Protein AF-C9SPC5-F1 (afdb_monomer_lite)

Radius of gyration: 25.38 Å; chains: 1; bounding box: 59×57×68 Å

pLDDT: mean 79.04, std 18.15, range [25.2, 98.31]

Organism: Verticillium alfalfae (strain VaMs.102 / ATCC MYA-4576 / FGSC 10136) (NCBI:txid526221)

InterPro domains:
  IPR018484 Carbohydrate kinase FGGY, N-terminal [PF00370] (167-264)
  IPR043129 ATPase, nucleotide binding domain [SSF53067] (88-266)
  IPR043129 ATPase, nucleotide binding domain [SSF53067] (261-314)

Sequence (373 aa):
MTIGAHEPTAAQALGTRLAGRLDRLRTSSPSHHYPLDLTTIFTRPYADQPAIVVQSDLTVVAEVKVDFDADFGSKYNITKGVLTNDAEHEVFAPVALFLEALDLALDRLRETSPDSVARIKGISGSCQQHGSTYWSAEAEALLANLDPAKALVDQLADAFSHPYAPNWQDGSTQAQCDRFDEHLGDAQRLAHVTGSAAHHRFTGTQIMRLREKRPAMYAATARISLISSFLASLLLGRIAPFDISDITGMNLWDIPSAAWSDELPRRIYLVGGGSLNPAIGQVLGEVLGGAEGVYRLDVGGNACALGGAYKAVWARERKEGETFDELIGARWKEDEAVERVDIGYRKGIFERYGEVVDSFEEMEKRILQVAKN

Secondary structure (DSSP, 8-state):
------STTHHHHHHHHHHHHHGGG-----------EEEEEE--SSSEEEEEEEETTS-EEEEEEEEHHHHHHHHHT-BTTBEEETTTTEEEEEHHHHHHHHHHHHHHHHHH-HHHHTTEEEEEEE--SS-EEEE-TTHHHHHHT--TTS-HHHHSGGGEEESEEE-TT----HHHHHHHHHHTSSHHHHHHHHSS---TTSHHHHHHHHHHH-HHHHHT-SEEEEHHHHHHHHHHTSPPPPPHHHHGGGT-EETTTTEE-----S-EEE-SGGGG-HHHHHHHHHHH--TT-EEEE-STT-HHHHHHHHHHHHHHHPPTT--HHHHHHTT--HHHHEEEEE----TTTHHHHHHHHHHHHHHHHHHHHH---

Foldseek 3Di:
DWDDPPDPVQLVLLCVQCVVVLVVLPDDDDDDDDAFKAKEWEADQWFWIKIFIAGPVRDTPDIDIDGLCVNCCVPQVDDRQWDADVVQQFIKHFPLSVQVSVVVNVVVCCVPPVPSVSRHRIYAYDHQALKKFFFFPCQLVLLQDDDPVDGPSVRCVNGGLDRIITGLSRQRQVVLLVVLQVVLPGQVSLCQFLVGRRGRSANQSVLVVCCVVPVVSNVRGPDMDTPRQVVVSNSSSGRGDDDLVRNSSHSQGGPVVRGGVDPAACEAEDDAQVSPDLVVLVVCLLARPHQQAYKYFPPPRCRVVVVVVLVVCCVPPPDVPRDSCNVVVVVDDCVVTMDGRGRRHDPPRNVVNVVVVVVVVVVVVVVVVVPPD

Structure (mmCIF, N/CA/C/O backbone):
data_AF-C9SPC5-F1
#
_entry.id   AF-C9SPC5-F1
#
loop_
_atom_site.group_PDB
_atom_site.id
_atom_site.type_symbol
_atom_site.label_atom_id
_atom_site.label_alt_id
_atom_site.label_comp_id
_atom_site.label_asym_id
_atom_site.label_entity_id
_atom_site.label_seq_id
_atom_site.pdbx_PDB_ins_code
_atom_site.Cartn_x
_atom_site.Cartn_y
_atom_site.Cartn_z
_atom_site.occupancy
_atom_site.B_iso_or_equiv
_atom_site.auth_seq_id
_atom_site.auth_comp_id
_atom_site.auth_asym_id
_atom_site.auth_atom_id
_atom_site.pdbx_PDB_model_num
ATOM 1 N N . MET A 1 1 ? -9.529 8.431 2.162 1.00 34.94 1 MET A N 1
ATOM 2 C CA . MET A 1 1 ? -10.650 7.603 1.659 1.00 34.94 1 MET A CA 1
ATOM 3 C C . MET A 1 1 ? -11.801 7.661 2.660 1.00 34.94 1 MET A C 1
ATOM 5 O O . MET A 1 1 ? -11.659 7.123 3.748 1.00 34.94 1 MET A O 1
ATOM 9 N N . THR A 1 2 ? -12.905 8.341 2.339 1.00 25.64 2 THR A N 1
ATOM 10 C CA . THR A 1 2 ? -14.089 8.423 3.218 1.00 25.64 2 THR A CA 1
ATOM 11 C C . THR A 1 2 ? -15.061 7.303 2.856 1.00 25.64 2 THR A C 1
ATOM 13 O O . THR A 1 2 ? -15.541 7.256 1.726 1.00 25.64 2 THR A O 1
ATOM 16 N N . ILE A 1 3 ? -15.352 6.392 3.786 1.00 33.03 3 ILE A N 1
ATOM 17 C CA . ILE A 1 3 ? -16.315 5.306 3.556 1.00 33.03 3 ILE A CA 1
ATOM 18 C C . ILE A 1 3 ? -17.723 5.846 3.855 1.00 33.03 3 ILE A C 1
ATOM 20 O O . ILE A 1 3 ? -18.111 5.983 5.014 1.00 33.03 3 ILE A O 1
ATOM 24 N N . GLY A 1 4 ? -18.469 6.215 2.809 1.00 25.20 4 GLY A N 1
ATOM 25 C CA . GLY A 1 4 ? -19.843 6.721 2.906 1.00 25.20 4 GLY A CA 1
ATOM 26 C C . GLY A 1 4 ? -20.889 5.601 2.883 1.00 25.20 4 GLY A C 1
ATOM 27 O O . GLY A 1 4 ? -20.881 4.747 1.997 1.00 25.20 4 GLY A O 1
ATOM 28 N N . ALA A 1 5 ? -21.819 5.611 3.839 1.00 27.55 5 ALA A N 1
ATOM 29 C CA . ALA A 1 5 ? -22.920 4.654 3.926 1.00 27.55 5 ALA A CA 1
ATOM 30 C C . ALA A 1 5 ? -24.052 4.997 2.936 1.00 27.55 5 ALA A C 1
ATOM 32 O O . ALA A 1 5 ? -25.063 5.578 3.323 1.00 27.55 5 ALA A O 1
ATOM 33 N N . HIS A 1 6 ? -23.896 4.631 1.662 1.00 29.36 6 HIS A N 1
ATOM 34 C CA . HIS A 1 6 ? -25.002 4.651 0.690 1.00 29.36 6 HIS A CA 1
ATOM 35 C C . HIS A 1 6 ? -25.332 3.285 0.069 1.00 29.36 6 HIS A C 1
ATOM 37 O O . HIS A 1 6 ? -26.334 3.174 -0.631 1.00 29.36 6 HIS A O 1
ATOM 43 N N . GLU A 1 7 ? -24.593 2.223 0.406 1.00 26.86 7 GLU A N 1
ATOM 44 C CA . GLU A 1 7 ? -24.982 0.848 0.075 1.00 26.86 7 GLU A CA 1
ATOM 45 C C . GLU A 1 7 ? -25.443 0.093 1.332 1.00 26.86 7 GLU A C 1
ATOM 47 O O . GLU A 1 7 ? -24.672 -0.012 2.295 1.00 26.86 7 GLU A O 1
ATOM 52 N N . PRO A 1 8 ? -26.669 -0.472 1.345 1.00 29.84 8 PRO A N 1
ATOM 53 C CA . PRO A 1 8 ? -27.203 -1.207 2.493 1.00 29.84 8 PRO A CA 1
ATOM 54 C C . PRO A 1 8 ? -26.345 -2.407 2.921 1.00 29.84 8 PRO A C 1
ATOM 56 O O . PRO A 1 8 ? -26.471 -2.858 4.052 1.00 29.84 8 PRO A O 1
ATOM 59 N N . THR A 1 9 ? -25.453 -2.907 2.062 1.00 36.72 9 THR A N 1
ATOM 60 C CA . THR A 1 9 ? -24.643 -4.115 2.285 1.00 36.72 9 THR A CA 1
ATOM 61 C C . THR A 1 9 ? -23.190 -3.828 2.680 1.00 36.72 9 THR A C 1
ATOM 63 O O . THR A 1 9 ? -22.635 -4.574 3.482 1.00 36.72 9 THR A O 1
ATOM 66 N N . ALA A 1 10 ? -22.571 -2.732 2.224 1.00 31.66 10 ALA A N 1
ATOM 67 C CA . ALA A 1 10 ? -21.186 -2.397 2.583 1.00 31.66 10 ALA A CA 1
ATOM 68 C C . ALA A 1 10 ? -21.068 -1.866 4.023 1.00 31.66 10 ALA A C 1
ATOM 70 O O . ALA A 1 10 ? -20.168 -2.267 4.757 1.00 31.66 10 ALA A O 1
ATOM 71 N N . ALA A 1 11 ? -22.021 -1.039 4.471 1.00 31.42 11 ALA A N 1
ATOM 72 C CA . ALA A 1 11 ? -22.083 -0.559 5.855 1.00 31.42 11 ALA A CA 1
ATOM 73 C C . ALA A 1 11 ? -22.541 -1.653 6.839 1.00 31.42 11 ALA A C 1
ATOM 75 O O . ALA A 1 11 ? -22.162 -1.626 8.007 1.00 31.42 11 ALA A O 1
ATOM 76 N N . GLN A 1 12 ? -23.314 -2.640 6.371 1.00 31.86 12 GLN A N 1
ATOM 77 C CA . GLN A 1 12 ? -23.662 -3.820 7.163 1.00 31.86 12 GLN A CA 1
ATOM 78 C C . GLN A 1 12 ? -22.513 -4.826 7.229 1.00 31.86 12 GLN A C 1
ATOM 80 O O . GLN A 1 12 ? -22.335 -5.398 8.288 1.00 31.86 12 GLN A O 1
ATOM 85 N N . ALA A 1 13 ? -21.680 -4.986 6.196 1.00 33.16 13 ALA A N 1
ATOM 86 C CA . ALA A 1 13 ? -20.491 -5.846 6.247 1.00 33.16 13 ALA A CA 1
ATOM 87 C C . ALA A 1 13 ? -19.320 -5.219 7.036 1.00 33.16 13 ALA A C 1
ATOM 89 O O . ALA A 1 13 ? -18.651 -5.922 7.796 1.00 33.16 13 ALA A O 1
ATOM 90 N N . LEU A 1 14 ? -19.132 -3.895 6.930 1.00 36.03 14 LEU A N 1
ATOM 91 C CA . LEU A 1 14 ? -18.262 -3.098 7.812 1.00 36.03 14 LEU A CA 1
ATOM 92 C C . LEU A 1 14 ? -18.778 -3.151 9.256 1.00 36.03 14 LEU A C 1
ATOM 94 O O . LEU A 1 14 ? -18.020 -3.337 10.205 1.00 36.03 14 LEU A O 1
ATOM 98 N N . GLY A 1 15 ? -20.106 -3.077 9.374 1.00 33.56 15 GLY A N 1
ATOM 99 C CA . GLY A 1 15 ? -20.881 -3.335 10.569 1.00 33.56 15 GLY A CA 1
ATOM 100 C C . GLY A 1 15 ? -20.558 -4.697 11.149 1.00 33.56 15 GLY A C 1
ATOM 101 O O . GLY A 1 15 ? -20.060 -4.712 12.243 1.00 33.56 15 GLY A O 1
ATOM 102 N N . THR A 1 16 ? -20.739 -5.824 10.461 1.00 35.31 16 THR A N 1
ATOM 103 C CA . THR A 1 16 ? -20.650 -7.177 11.040 1.00 35.31 16 THR A CA 1
ATOM 104 C C . THR A 1 16 ? -19.235 -7.585 11.476 1.00 35.31 16 THR A C 1
ATOM 106 O O . THR A 1 16 ? -19.093 -8.320 12.453 1.00 35.31 16 THR A O 1
ATOM 109 N N . ARG A 1 17 ? -18.180 -7.085 10.818 1.00 40.47 17 ARG A N 1
ATOM 110 C CA . ARG A 1 17 ? -16.784 -7.478 11.109 1.00 40.47 17 ARG A CA 1
ATOM 111 C C . ARG A 1 17 ? -16.090 -6.594 12.154 1.00 40.47 17 ARG A C 1
ATOM 113 O O . ARG A 1 17 ? -15.256 -7.095 12.900 1.00 40.47 17 ARG A O 1
ATOM 120 N N . LEU A 1 18 ? -16.543 -5.348 12.334 1.00 36.97 18 LEU A N 1
ATOM 121 C CA . LEU A 1 18 ? -16.341 -4.583 13.575 1.00 36.97 18 LEU A CA 1
ATOM 122 C C . LEU A 1 18 ? -17.437 -4.874 14.622 1.00 36.97 18 LEU A C 1
ATOM 124 O O . LEU A 1 18 ? -17.209 -4.644 15.804 1.00 36.97 18 LEU A O 1
ATOM 128 N N . ALA A 1 19 ? -18.591 -5.444 14.254 1.00 36.94 19 ALA A N 1
ATOM 129 C CA . ALA A 1 19 ? -19.711 -5.726 15.164 1.00 36.94 19 ALA A CA 1
ATOM 130 C C . ALA A 1 19 ? -19.496 -6.950 16.016 1.00 36.94 19 ALA A C 1
ATOM 132 O O . ALA A 1 19 ? -20.079 -6.988 17.075 1.00 36.94 19 ALA A O 1
ATOM 133 N N . GLY A 1 20 ? -18.595 -7.886 15.735 1.00 36.81 20 GLY A N 1
ATOM 134 C CA . GLY A 1 20 ? -18.231 -8.803 16.827 1.00 36.81 20 GLY A CA 1
ATOM 135 C C . GLY A 1 20 ? -17.551 -8.071 18.010 1.00 36.81 20 GLY A C 1
ATOM 136 O O . GLY A 1 20 ? -17.606 -8.539 19.152 1.00 36.81 20 GLY A O 1
ATOM 137 N N . ARG A 1 21 ? -16.978 -6.877 17.762 1.00 42.31 21 ARG A N 1
ATOM 138 C CA . ARG A 1 21 ? -16.449 -5.929 18.763 1.00 42.31 21 ARG A CA 1
ATOM 139 C C . ARG A 1 21 ? -17.470 -4.835 19.165 1.00 42.31 21 ARG A C 1
ATOM 141 O O . ARG A 1 21 ? -17.436 -4.411 20.316 1.00 42.31 21 ARG A O 1
ATOM 148 N N . LEU A 1 22 ? -18.413 -4.441 18.293 1.00 35.84 22 LEU A N 1
ATOM 149 C CA . LEU A 1 22 ? -19.476 -3.441 18.553 1.00 35.84 22 LEU A CA 1
ATOM 150 C C . LEU A 1 22 ? -20.850 -4.029 18.991 1.00 35.84 22 LEU A C 1
ATOM 152 O O . LEU A 1 22 ? -21.644 -3.306 19.576 1.00 35.84 22 LEU A O 1
ATOM 156 N N . ASP A 1 23 ? -21.164 -5.315 18.799 1.00 35.94 23 ASP A N 1
ATOM 157 C CA . ASP A 1 23 ? -22.424 -5.964 19.247 1.00 35.94 23 ASP A CA 1
ATOM 158 C C . ASP A 1 23 ? -22.425 -6.215 20.754 1.00 35.94 23 ASP A C 1
ATOM 160 O O . ASP A 1 23 ? -23.487 -6.322 21.366 1.00 35.94 23 ASP A O 1
ATOM 164 N N . ARG A 1 24 ? -21.249 -6.220 21.395 1.00 41.31 24 ARG A N 1
ATOM 165 C CA . ARG A 1 24 ? -21.160 -6.172 22.862 1.00 41.31 24 ARG A CA 1
ATOM 166 C C . ARG A 1 24 ? -21.551 -4.800 23.436 1.00 41.31 24 ARG A C 1
ATOM 168 O O . ARG A 1 24 ? -21.644 -4.681 24.651 1.00 41.31 24 ARG A O 1
ATOM 175 N N . LEU A 1 25 ? -21.801 -3.785 22.595 1.00 38.69 25 LEU A N 1
ATOM 176 C CA . LEU A 1 25 ? -22.187 -2.421 23.001 1.00 38.69 25 LEU A CA 1
ATOM 177 C C . LEU A 1 25 ? -23.704 -2.205 23.090 1.00 38.69 25 LEU A C 1
ATOM 179 O O . LEU A 1 25 ? -24.152 -1.120 23.457 1.00 38.69 25 LEU A O 1
ATOM 183 N N . ARG A 1 26 ? -24.531 -3.206 22.766 1.00 35.19 26 ARG A N 1
ATOM 184 C CA . ARG A 1 26 ? -25.988 -3.102 22.922 1.00 35.19 26 ARG A CA 1
ATOM 185 C C . ARG A 1 26 ? -26.423 -3.545 24.315 1.00 35.19 26 ARG A C 1
ATOM 187 O O . ARG A 1 26 ? -27.032 -4.596 24.482 1.00 35.19 26 ARG A O 1
ATOM 194 N N . THR A 1 27 ? -26.184 -2.699 25.310 1.00 37.59 27 THR A N 1
ATOM 195 C CA . THR A 1 27 ? -26.999 -2.696 26.532 1.00 37.59 27 THR A CA 1
ATOM 196 C C . THR A 1 27 ? -27.849 -1.436 26.555 1.00 37.59 27 THR A C 1
ATOM 198 O O . THR A 1 27 ? -27.351 -0.323 26.420 1.00 37.59 27 THR A O 1
ATOM 201 N N . SER A 1 28 ? -29.155 -1.645 26.676 1.00 42.34 28 SER A N 1
ATOM 202 C CA . SER A 1 28 ? -30.219 -0.643 26.716 1.00 42.34 28 SER A CA 1
ATOM 203 C C . SER A 1 28 ? -29.915 0.543 27.640 1.00 42.34 28 SER A C 1
ATOM 205 O O . SER A 1 28 ? -29.781 0.347 28.847 1.00 42.34 28 SER A O 1
ATOM 207 N N . SER A 1 29 ? -29.913 1.768 27.105 1.00 33.00 29 SER A N 1
ATOM 208 C CA . SER A 1 29 ? -30.064 2.997 27.900 1.00 33.00 29 SER A CA 1
ATOM 209 C C . SER A 1 29 ? -30.695 4.128 27.058 1.00 33.00 29 SER A C 1
ATOM 211 O O . SER A 1 29 ? -30.559 4.104 25.830 1.00 33.00 29 SER A O 1
ATOM 213 N N . PRO A 1 30 ? -31.467 5.060 27.657 1.00 38.00 30 PRO A N 1
ATOM 214 C CA . PRO A 1 30 ? -32.529 5.783 26.964 1.00 38.00 30 PRO A CA 1
ATOM 215 C C . PRO A 1 30 ? -32.096 7.102 26.302 1.00 38.00 30 PRO A C 1
ATOM 217 O O . PRO A 1 30 ? -31.332 7.896 26.847 1.00 38.00 30 PRO A O 1
ATOM 220 N N . SER A 1 31 ? -32.688 7.323 25.125 1.00 41.09 31 SER A N 1
ATOM 221 C CA . SER A 1 31 ? -33.006 8.595 24.457 1.00 41.09 31 SER A CA 1
ATOM 222 C C . SER A 1 31 ? -32.298 9.862 24.963 1.00 41.09 31 SER A C 1
ATOM 224 O O . SER A 1 31 ? -32.840 10.580 25.801 1.00 41.09 31 SER A O 1
ATOM 226 N N . HIS A 1 32 ? -31.165 10.209 24.352 1.00 39.16 32 HIS A N 1
ATOM 227 C CA . HIS A 1 32 ? -30.757 11.606 24.194 1.00 39.16 32 HIS A CA 1
ATOM 228 C C . HIS A 1 32 ? -30.485 11.873 22.710 1.00 39.16 32 HIS A C 1
ATOM 230 O O . HIS A 1 32 ? -29.670 11.203 22.077 1.00 39.16 32 HIS A O 1
ATOM 236 N N . HIS A 1 33 ? -31.241 12.817 22.147 1.00 40.69 33 HIS A N 1
ATOM 237 C CA . HIS A 1 33 ? -31.126 13.291 20.771 1.00 40.69 33 HIS A CA 1
ATOM 238 C C . HIS A 1 33 ? -29.850 14.129 20.608 1.00 40.69 33 HIS A C 1
ATOM 240 O O . HIS A 1 33 ? -29.892 15.344 20.765 1.00 40.69 33 HIS A O 1
ATOM 246 N N . TYR A 1 34 ? -28.734 13.494 20.259 1.00 39.78 34 TYR A N 1
ATOM 247 C CA . TYR A 1 34 ? -27.600 14.178 19.635 1.00 39.78 34 TYR A CA 1
ATOM 248 C C . TYR A 1 34 ? -27.345 13.564 18.252 1.00 39.78 34 TYR A C 1
ATOM 250 O O . TYR A 1 34 ? -27.559 12.358 18.077 1.00 39.78 34 TYR A O 1
ATOM 258 N N . PRO A 1 35 ? -26.989 14.378 17.243 1.00 42.06 35 PRO A N 1
ATOM 259 C CA . PRO A 1 35 ? -26.798 13.899 15.885 1.00 42.06 35 PRO A CA 1
ATOM 260 C C . PRO A 1 35 ? -25.512 13.061 15.760 1.00 42.06 35 PRO A C 1
ATOM 262 O O . PRO A 1 35 ? -24.660 13.041 16.637 1.00 42.06 35 PRO A O 1
ATOM 265 N N . LEU A 1 36 ? -25.468 12.302 14.670 1.00 48.97 36 LEU A N 1
ATOM 266 C CA . LEU A 1 36 ? -24.521 11.246 14.290 1.00 48.97 36 LEU A CA 1
ATOM 267 C C . LEU A 1 36 ? -23.034 11.593 14.553 1.00 48.97 36 LEU A C 1
ATOM 269 O O . LEU A 1 36 ? -22.604 12.700 14.238 1.00 48.97 36 LEU A O 1
ATOM 273 N N . ASP A 1 37 ? -22.239 10.616 15.014 1.00 53.22 37 ASP A N 1
ATOM 274 C CA . ASP A 1 37 ? -20.790 10.770 15.235 1.00 53.22 37 ASP A CA 1
ATOM 275 C C . ASP A 1 37 ? -19.972 10.098 14.098 1.00 53.22 37 ASP A C 1
ATOM 277 O O . ASP A 1 37 ? -20.311 9.015 13.610 1.00 53.22 37 ASP A O 1
ATOM 281 N N . LEU A 1 38 ? -18.887 10.741 13.660 1.00 52.16 38 LEU A N 1
ATOM 282 C CA . LEU A 1 38 ? -17.885 10.272 12.692 1.00 52.16 38 LEU A CA 1
ATOM 283 C C . LEU A 1 38 ? -16.539 10.078 13.406 1.00 52.16 38 LEU A C 1
ATOM 285 O O . LEU A 1 38 ? -16.124 10.917 14.197 1.00 52.16 38 LEU A O 1
ATOM 289 N N . THR A 1 39 ? -15.798 9.019 13.098 1.00 54.28 39 THR A N 1
ATOM 290 C CA . THR A 1 39 ? -14.450 8.807 13.654 1.00 54.28 39 THR A CA 1
ATOM 291 C C . THR A 1 39 ? -13.392 9.029 12.592 1.00 54.28 39 THR A C 1
ATOM 293 O O . THR A 1 39 ? -13.511 8.552 11.466 1.00 54.28 39 THR A O 1
ATOM 296 N N . THR A 1 40 ? -12.328 9.743 12.950 1.00 52.66 40 THR A N 1
ATOM 297 C CA . THR A 1 40 ? -11.149 9.891 12.095 1.00 52.66 40 THR A CA 1
ATOM 298 C C . THR A 1 40 ? -9.918 9.426 12.860 1.00 52.66 40 THR A C 1
ATOM 300 O O . THR A 1 40 ? -9.613 9.946 13.931 1.00 52.66 40 THR A O 1
ATOM 303 N N . ILE A 1 41 ? -9.205 8.443 12.313 1.00 54.47 41 ILE A N 1
ATOM 304 C CA . ILE A 1 41 ? -7.917 7.986 12.841 1.00 54.47 41 ILE A CA 1
ATOM 305 C C . ILE A 1 41 ? -6.807 8.701 12.071 1.00 54.47 41 ILE A C 1
ATOM 307 O O . ILE A 1 41 ? -6.640 8.496 10.871 1.00 54.47 41 ILE A O 1
ATOM 311 N N . PHE A 1 42 ? -6.037 9.541 12.751 1.00 48.28 42 PHE A N 1
ATOM 312 C CA . PHE A 1 42 ? -4.849 10.164 12.184 1.00 48.28 42 PHE A CA 1
ATOM 313 C C . PHE A 1 42 ? -3.630 9.330 12.571 1.00 48.28 42 PHE A C 1
ATOM 315 O O . PHE A 1 42 ? -3.417 9.028 13.741 1.00 48.28 42 PHE A O 1
ATOM 322 N N . THR A 1 43 ? -2.770 9.004 11.614 1.00 47.06 43 THR A N 1
ATOM 323 C CA . THR A 1 43 ? -1.421 8.535 11.935 1.00 47.06 43 THR A CA 1
ATOM 324 C C . THR A 1 43 ? -0.455 9.656 11.576 1.00 47.06 43 THR A C 1
ATOM 326 O O . THR A 1 43 ? -0.327 10.040 10.410 1.00 47.06 43 THR A O 1
ATOM 329 N N . ARG A 1 44 ? 0.140 10.290 12.598 1.00 42.28 44 ARG A N 1
ATOM 330 C CA . ARG A 1 44 ? 1.120 11.351 12.367 1.00 42.28 44 ARG A CA 1
ATOM 331 C C . ARG A 1 44 ? 2.488 10.737 12.057 1.00 42.28 44 ARG A C 1
ATOM 333 O O . ARG A 1 44 ? 2.793 9.641 12.521 1.00 42.28 44 ARG A O 1
ATOM 340 N N . PRO A 1 45 ? 3.339 11.449 11.300 1.00 37.06 45 PRO A N 1
ATOM 341 C CA . PRO A 1 45 ? 4.550 10.869 10.726 1.00 37.06 45 PRO A CA 1
ATOM 342 C C . PRO A 1 45 ? 5.738 10.683 11.685 1.00 37.06 45 PRO A C 1
ATOM 344 O O . PRO A 1 45 ? 6.803 10.321 11.194 1.00 37.06 45 PRO A O 1
ATOM 347 N N . TYR A 1 46 ? 5.623 10.967 12.994 1.00 41.81 46 TYR A N 1
ATOM 348 C CA . TYR A 1 46 ? 6.833 11.209 13.802 1.00 41.81 46 TYR A CA 1
ATOM 349 C C . TYR A 1 46 ? 6.892 10.731 15.257 1.00 41.81 46 TYR A C 1
ATOM 351 O O . TYR A 1 46 ? 7.981 10.772 15.826 1.00 41.81 46 TYR A O 1
ATOM 359 N N . ALA A 1 47 ? 5.791 10.300 15.871 1.00 48.50 47 ALA A N 1
ATOM 360 C CA . ALA A 1 47 ? 5.820 9.789 17.250 1.00 48.50 47 ALA A CA 1
ATOM 361 C C . ALA A 1 47 ? 4.491 9.155 17.663 1.00 48.50 47 ALA A C 1
ATOM 363 O O . ALA A 1 47 ? 4.466 8.262 18.505 1.00 48.50 47 ALA A O 1
ATOM 364 N N . ASP A 1 48 ? 3.385 9.646 17.097 1.00 57.88 48 ASP A N 1
ATOM 365 C CA . ASP A 1 48 ? 2.065 9.403 17.645 1.00 57.88 48 ASP A CA 1
ATOM 366 C C . ASP A 1 48 ? 0.955 9.140 16.621 1.00 57.88 48 ASP A C 1
ATOM 368 O O . ASP A 1 48 ? 0.915 9.693 15.523 1.00 57.88 48 ASP A O 1
ATOM 372 N N . GLN A 1 49 ? 0.001 8.301 17.013 1.00 63.53 49 GLN A N 1
ATOM 373 C CA . GLN A 1 49 ? -1.257 8.085 16.307 1.00 63.53 49 GLN A CA 1
ATOM 374 C C . GLN A 1 49 ? -2.412 8.641 17.149 1.00 63.53 49 GLN A C 1
ATOM 376 O O . GLN A 1 49 ? -2.850 7.982 18.098 1.00 63.53 49 GLN A O 1
ATOM 381 N N . PRO A 1 50 ? -2.891 9.863 16.859 1.00 68.19 50 PRO A N 1
ATOM 382 C CA . PRO A 1 50 ? -4.119 10.361 17.454 1.00 68.19 50 PRO A CA 1
ATOM 383 C C . PRO A 1 50 ? -5.359 9.759 16.779 1.00 68.19 50 PRO A C 1
ATOM 385 O O . PRO A 1 50 ? -5.515 9.809 15.560 1.00 68.19 50 PRO A O 1
ATOM 388 N N . ALA A 1 51 ? -6.294 9.250 17.572 1.00 75.62 51 ALA A N 1
ATOM 389 C CA . ALA A 1 51 ? -7.607 8.833 17.093 1.00 75.62 51 ALA A CA 1
ATOM 390 C C . ALA A 1 51 ? -8.676 9.734 17.712 1.00 75.62 51 ALA A C 1
ATOM 392 O O . ALA A 1 51 ? -8.747 9.861 18.935 1.00 75.62 51 ALA A O 1
ATOM 393 N N . ILE A 1 52 ? -9.493 10.366 16.864 1.00 77.62 52 ILE A N 1
ATOM 394 C CA . ILE A 1 52 ? -10.512 11.326 17.293 1.00 77.62 52 ILE A CA 1
ATOM 395 C C . ILE A 1 52 ? -11.914 10.899 16.865 1.00 77.62 52 ILE A C 1
ATOM 397 O O . ILE A 1 52 ? -12.122 10.339 15.785 1.00 77.62 52 ILE A O 1
ATOM 401 N N . VAL A 1 53 ? -12.897 11.218 17.701 1.00 76.25 53 VAL A N 1
ATOM 402 C CA . VAL A 1 53 ? -14.322 11.110 17.374 1.00 76.25 53 VAL A CA 1
ATOM 403 C C . VAL A 1 53 ? -14.887 12.516 17.265 1.00 76.25 53 VAL A C 1
ATOM 405 O O . VAL A 1 53 ? -14.705 13.337 18.163 1.00 76.25 53 VAL A O 1
ATOM 408 N N . VAL A 1 54 ? -15.551 12.788 16.150 1.00 69.75 54 VAL A N 1
ATOM 409 C CA . VAL A 1 54 ? -16.054 14.098 15.749 1.00 69.75 54 VAL A CA 1
ATOM 410 C C . VAL A 1 54 ? -17.550 13.985 15.487 1.00 69.75 54 VAL A C 1
ATOM 412 O O . VAL A 1 54 ? -17.985 13.102 14.754 1.00 69.75 54 VAL A O 1
ATOM 415 N N . GLN A 1 55 ? -18.357 14.867 16.060 1.00 72.75 55 GLN A N 1
ATOM 416 C CA . GLN A 1 55 ? -19.797 14.866 15.796 1.00 72.75 55 GLN A CA 1
ATOM 417 C C . GLN A 1 55 ? -20.114 15.484 14.433 1.00 72.75 55 GLN A C 1
ATOM 419 O O . GLN A 1 55 ? -19.280 16.136 13.805 1.00 72.75 55 GLN A O 1
ATOM 424 N N . SER A 1 56 ? -21.358 15.348 13.976 1.00 71.50 56 SER A N 1
ATOM 425 C CA . SER A 1 56 ? -21.813 15.962 12.722 1.00 71.50 56 SER A CA 1
ATOM 426 C C . SER A 1 56 ? -21.708 17.494 12.683 1.00 71.50 56 SER A C 1
ATOM 428 O O . SER A 1 56 ? -21.744 18.071 11.601 1.00 71.50 56 SER A O 1
ATOM 430 N N . ASP A 1 57 ? -21.605 18.156 13.839 1.00 72.25 57 ASP A N 1
ATOM 431 C CA . ASP A 1 57 ? -21.374 19.603 13.944 1.00 72.25 57 ASP A CA 1
ATOM 432 C C . ASP A 1 57 ? -19.880 19.989 13.955 1.00 72.25 57 ASP A C 1
ATOM 434 O O . ASP A 1 57 ? -19.547 21.160 14.123 1.00 72.25 57 ASP A O 1
ATOM 438 N N . LEU A 1 58 ? -18.996 19.012 13.717 1.00 73.81 58 LEU A N 1
ATOM 439 C CA . LEU A 1 58 ? -17.536 19.123 13.678 1.00 73.81 58 LEU A CA 1
ATOM 440 C C . LEU A 1 58 ? -16.853 19.285 15.046 1.00 73.81 58 LEU A C 1
ATOM 442 O O . LEU A 1 58 ? -15.650 19.547 15.103 1.00 73.81 58 LEU A O 1
ATOM 446 N N . THR A 1 59 ? -17.573 19.067 16.146 1.00 75.19 59 THR A N 1
ATOM 447 C CA . THR A 1 59 ? -16.993 19.076 17.495 1.00 75.19 59 THR A CA 1
ATOM 448 C C . THR A 1 59 ? -16.244 17.777 17.788 1.00 75.19 59 THR A C 1
ATOM 450 O O . THR A 1 59 ? -16.790 16.689 17.612 1.00 75.19 59 THR A O 1
ATOM 453 N N . VAL A 1 60 ? -15.010 17.871 18.294 1.00 79.44 60 VAL A N 1
ATOM 454 C CA . VAL A 1 60 ? -14.260 16.711 18.809 1.00 79.44 60 VAL A CA 1
ATOM 455 C C . VAL A 1 60 ? -14.819 16.318 20.178 1.00 79.44 60 VAL A C 1
ATOM 457 O O . VAL A 1 60 ? -14.792 17.118 21.110 1.00 79.44 60 VAL A O 1
ATOM 460 N N . VAL A 1 61 ? -15.310 15.086 20.306 1.00 80.38 61 VAL A N 1
ATOM 461 C CA . VAL A 1 61 ? -15.925 14.550 21.540 1.00 80.38 61 VAL A CA 1
ATOM 462 C C . VAL A 1 61 ? -15.122 13.445 22.208 1.00 80.38 61 VAL A C 1
ATOM 464 O O . VAL A 1 61 ? -15.418 13.071 23.340 1.00 80.38 61 VAL A O 1
ATOM 467 N N . ALA A 1 62 ? -14.114 12.918 21.523 1.00 82.62 62 ALA A N 1
ATOM 468 C CA . ALA A 1 62 ? -13.130 12.024 22.106 1.00 82.62 62 ALA A CA 1
ATOM 469 C C . ALA A 1 62 ? -11.812 12.159 21.349 1.00 82.62 62 ALA A C 1
ATOM 471 O O . ALA A 1 62 ? -11.809 12.335 20.129 1.00 82.62 62 ALA A O 1
ATOM 472 N N . GLU A 1 63 ? -10.710 12.034 22.073 1.00 85.38 63 GLU A N 1
ATOM 473 C CA . GLU A 1 63 ? -9.363 11.982 21.525 1.00 85.38 63 GLU A CA 1
ATOM 474 C C . GLU A 1 63 ? -8.537 11.031 22.384 1.00 85.38 63 GLU A C 1
ATOM 476 O O . GLU A 1 63 ? -8.530 11.131 23.612 1.00 85.38 63 GLU A O 1
ATOM 481 N N . VAL A 1 64 ? -7.832 10.113 21.732 1.00 85.06 64 VAL A N 1
ATOM 482 C CA . VAL A 1 64 ? -6.784 9.313 22.363 1.00 85.06 64 VAL A CA 1
ATOM 483 C C . VAL A 1 64 ? -5.517 9.394 21.537 1.00 85.06 64 VAL A C 1
ATOM 485 O O . VAL A 1 64 ? -5.549 9.681 20.342 1.00 85.06 64 VAL A O 1
ATOM 488 N N . LYS A 1 65 ? -4.398 9.092 22.184 1.00 87.44 65 LYS A N 1
ATOM 489 C CA . LYS A 1 65 ? -3.076 9.063 21.572 1.00 87.44 65 LYS A CA 1
ATOM 490 C C . LYS A 1 65 ? -2.472 7.680 21.771 1.00 87.44 65 LYS A C 1
ATOM 492 O O . LYS A 1 65 ? -2.573 7.135 22.868 1.00 87.44 65 LYS A O 1
ATOM 497 N N . VAL A 1 66 ? -1.818 7.150 20.746 1.00 88.00 66 VAL A N 1
ATOM 498 C CA . VAL A 1 66 ? -0.826 6.072 20.859 1.00 88.00 66 VAL A CA 1
ATOM 499 C C . VAL A 1 66 ? 0.538 6.660 20.555 1.00 88.00 66 VAL A C 1
ATOM 501 O O . VAL A 1 66 ? 0.685 7.344 19.552 1.00 88.00 66 VAL A O 1
ATOM 504 N N . ASP A 1 67 ? 1.510 6.453 21.429 1.00 92.19 67 ASP A N 1
ATOM 505 C CA . ASP A 1 67 ? 2.872 6.962 21.296 1.00 92.19 67 ASP A CA 1
ATOM 506 C C . ASP A 1 67 ? 3.797 5.770 21.053 1.00 92.19 67 ASP A C 1
ATOM 508 O O . ASP A 1 67 ? 3.948 4.920 21.924 1.00 92.19 67 ASP A O 1
ATOM 512 N N . PHE A 1 68 ? 4.362 5.651 19.851 1.00 90.88 68 PHE A N 1
ATOM 513 C CA . PHE A 1 68 ? 5.060 4.427 19.448 1.00 90.88 68 PHE A CA 1
ATOM 514 C C . PHE A 1 68 ? 6.246 4.096 20.350 1.00 90.88 68 PHE A C 1
ATOM 516 O O . PHE A 1 68 ? 6.432 2.938 20.722 1.00 90.88 68 PHE A O 1
ATOM 523 N N . ASP A 1 69 ? 7.033 5.100 20.717 1.00 93.12 69 ASP A N 1
ATOM 524 C CA . ASP A 1 69 ? 8.198 4.930 21.573 1.00 93.12 69 ASP A CA 1
ATOM 525 C C . ASP A 1 69 ? 7.785 4.588 23.005 1.00 93.12 69 ASP A C 1
ATOM 527 O O . ASP A 1 69 ? 8.331 3.656 23.597 1.00 93.12 69 ASP A O 1
ATOM 531 N N . ALA A 1 70 ? 6.805 5.302 23.562 1.00 94.69 70 ALA A N 1
ATOM 532 C CA . ALA A 1 70 ? 6.368 5.051 24.932 1.00 94.69 70 ALA A CA 1
ATOM 533 C C . ALA A 1 70 ? 5.615 3.717 25.076 1.00 94.69 70 ALA A C 1
ATOM 535 O O . ALA A 1 70 ? 5.823 3.003 26.057 1.00 94.69 70 ALA A O 1
ATOM 536 N N . ASP A 1 71 ? 4.764 3.377 24.107 1.00 95.12 71 ASP A N 1
ATOM 537 C CA . ASP A 1 71 ? 3.886 2.206 24.165 1.00 95.12 71 ASP A CA 1
ATOM 538 C C . ASP A 1 71 ? 4.582 0.927 23.669 1.00 95.12 71 ASP A C 1
ATOM 540 O O . ASP A 1 71 ? 4.327 -0.156 24.197 1.00 95.12 71 ASP A O 1
ATOM 544 N N . PHE A 1 72 ? 5.490 1.031 22.689 1.00 95.50 72 PHE A N 1
ATOM 545 C CA . PHE A 1 72 ? 6.097 -0.131 22.027 1.00 95.50 72 PHE A CA 1
ATOM 546 C C . PHE A 1 72 ? 7.620 -0.043 21.823 1.00 95.50 72 PHE A C 1
ATOM 548 O O . PHE A 1 72 ? 8.221 -0.982 21.288 1.00 95.50 72 PHE A O 1
ATOM 555 N N . GLY A 1 73 ? 8.271 1.037 22.269 1.00 93.62 73 GLY A N 1
ATOM 556 C CA . GLY A 1 73 ? 9.698 1.291 22.046 1.00 93.62 73 GLY A CA 1
ATOM 557 C C . GLY A 1 73 ? 10.603 0.160 22.517 1.00 93.62 73 GLY A C 1
ATOM 558 O O . GLY A 1 73 ? 11.459 -0.310 21.770 1.00 93.62 73 GLY A O 1
ATOM 559 N N . SER A 1 74 ? 10.361 -0.344 23.729 1.00 94.81 74 SER A N 1
ATOM 560 C CA . SER A 1 74 ? 11.122 -1.457 24.311 1.00 94.81 74 SER A CA 1
ATOM 561 C C . SER A 1 74 ? 10.913 -2.781 23.572 1.00 94.81 74 SER A C 1
ATOM 563 O O . SER A 1 74 ? 11.836 -3.588 23.491 1.00 94.81 74 SER A O 1
ATOM 565 N N . LYS A 1 75 ? 9.717 -3.001 23.015 1.00 97.00 75 LYS A N 1
ATOM 566 C CA . LYS A 1 75 ? 9.353 -4.231 22.308 1.00 97.00 75 LYS A CA 1
ATOM 567 C C . LYS A 1 75 ? 9.997 -4.313 20.929 1.00 97.00 75 LYS A C 1
ATOM 569 O O . LYS A 1 75 ? 10.510 -5.366 20.561 1.00 97.00 75 LYS A O 1
ATOM 574 N N . TYR A 1 76 ? 9.956 -3.221 20.170 1.00 95.56 76 TYR A N 1
ATOM 575 C CA . TYR A 1 76 ? 10.463 -3.194 18.7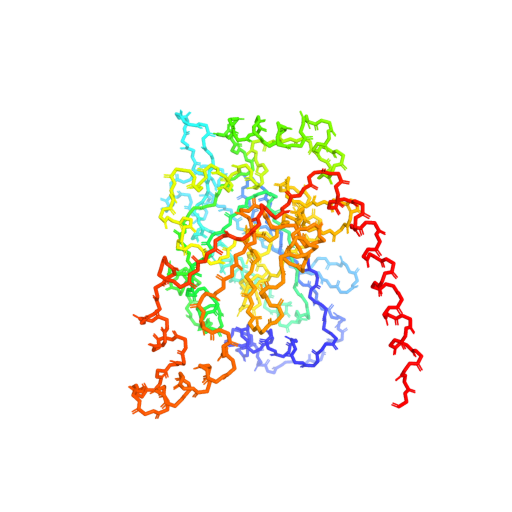96 1.00 95.56 76 TYR A CA 1
ATOM 576 C C . TYR A 1 76 ? 11.862 -2.591 18.665 1.00 95.56 76 TYR A C 1
ATOM 578 O O . TYR A 1 76 ? 12.407 -2.598 17.565 1.00 95.56 76 TYR A O 1
ATOM 586 N N . ASN A 1 77 ? 12.448 -2.102 19.763 1.00 95.56 77 ASN A N 1
ATOM 587 C CA . ASN A 1 77 ? 13.735 -1.405 19.780 1.00 95.56 77 ASN A CA 1
ATOM 588 C C . ASN A 1 77 ? 13.775 -0.232 18.782 1.00 95.56 77 ASN A C 1
ATOM 590 O O . ASN A 1 77 ? 14.730 -0.062 18.026 1.00 95.56 77 ASN A O 1
ATOM 594 N N . ILE A 1 78 ? 12.691 0.540 18.756 1.00 93.88 78 ILE A N 1
ATOM 595 C CA . ILE A 1 78 ? 12.509 1.689 17.865 1.00 93.88 78 ILE A CA 1
ATOM 596 C C . ILE A 1 78 ? 12.902 2.987 18.564 1.00 93.88 78 ILE A C 1
ATOM 598 O O . ILE A 1 78 ? 12.886 3.090 19.789 1.00 93.88 78 ILE A O 1
ATOM 602 N N . THR A 1 79 ? 13.246 3.994 17.769 1.00 91.69 79 THR A N 1
ATOM 603 C CA . THR A 1 79 ? 13.428 5.372 18.229 1.00 91.69 79 THR A CA 1
ATOM 604 C C . THR A 1 79 ? 12.716 6.300 17.257 1.00 91.69 79 THR A C 1
ATOM 606 O O . THR A 1 79 ? 12.958 6.239 16.054 1.00 91.69 79 THR A O 1
ATOM 609 N N . LYS A 1 80 ? 11.834 7.158 17.771 1.00 89.50 80 LYS A N 1
ATOM 610 C CA . LYS A 1 80 ? 10.907 7.994 16.993 1.00 89.50 80 LYS A CA 1
ATOM 611 C C . LYS A 1 80 ? 10.067 7.169 16.015 1.00 89.50 80 LYS A C 1
ATOM 613 O O . LYS A 1 80 ? 9.920 7.526 14.849 1.00 89.50 80 LYS A O 1
ATOM 618 N N . GLY A 1 81 ? 9.556 6.032 16.479 1.00 88.25 81 GLY A N 1
ATOM 619 C CA . GLY A 1 81 ? 8.676 5.170 15.693 1.00 88.25 81 GLY A CA 1
ATOM 620 C C . GLY A 1 81 ? 9.346 4.319 14.608 1.00 88.25 81 GLY A C 1
ATOM 621 O O . GLY A 1 81 ? 8.636 3.628 13.878 1.00 88.25 81 GLY A O 1
ATOM 622 N N . VAL A 1 82 ? 10.677 4.361 14.466 1.00 93.62 82 VAL A N 1
ATOM 623 C CA . VAL A 1 82 ? 11.395 3.718 13.352 1.00 93.62 82 VAL A CA 1
ATOM 624 C C . VAL A 1 82 ? 12.633 2.942 13.798 1.00 93.62 82 VAL A C 1
ATOM 626 O O . VAL A 1 82 ? 13.169 3.133 14.890 1.00 93.62 82 VAL A O 1
ATOM 629 N N . LEU A 1 83 ? 13.082 2.065 12.905 1.00 95.69 83 LEU A N 1
ATOM 630 C CA . LEU A 1 83 ? 14.393 1.434 12.877 1.00 95.69 83 LEU A CA 1
ATOM 631 C C . LEU A 1 83 ? 15.234 2.109 11.789 1.00 95.69 83 LEU A C 1
ATOM 633 O O . LEU A 1 83 ? 14.709 2.461 10.728 1.00 95.69 83 LEU A O 1
ATOM 637 N N . THR A 1 84 ? 16.534 2.257 12.036 1.00 96.19 84 THR A N 1
ATOM 638 C CA . THR A 1 84 ? 17.483 2.773 11.044 1.00 96.19 84 THR A CA 1
ATOM 639 C C . THR A 1 84 ? 18.568 1.748 10.746 1.00 96.19 84 THR A C 1
ATOM 641 O O . THR A 1 84 ? 19.010 0.996 11.616 1.00 96.19 84 THR A O 1
ATOM 644 N N . ASN A 1 85 ? 18.999 1.716 9.491 1.00 95.56 85 ASN A N 1
ATOM 645 C CA . ASN A 1 85 ? 20.214 1.046 9.057 1.00 95.56 85 ASN A CA 1
ATOM 646 C C . ASN A 1 85 ? 21.106 2.105 8.404 1.00 95.56 85 ASN A C 1
ATOM 648 O O . ASN A 1 85 ? 21.014 2.393 7.209 1.00 95.56 85 ASN A O 1
ATOM 652 N N . ASP A 1 86 ? 21.959 2.704 9.235 1.00 93.62 86 ASP A N 1
ATOM 653 C CA . ASP A 1 86 ? 22.781 3.858 8.867 1.00 93.62 86 ASP A CA 1
ATOM 654 C C . ASP A 1 86 ? 23.772 3.542 7.740 1.00 93.62 86 ASP A C 1
ATOM 656 O O . ASP A 1 86 ? 24.091 4.423 6.945 1.00 93.62 86 ASP A O 1
ATOM 660 N N . ALA A 1 87 ? 24.227 2.287 7.634 1.00 94.50 87 ALA A N 1
ATOM 661 C CA . ALA A 1 87 ? 25.172 1.855 6.604 1.00 94.50 87 ALA A CA 1
ATOM 662 C C . ALA A 1 87 ? 24.589 1.948 5.187 1.00 94.50 87 ALA A C 1
ATOM 664 O O . ALA A 1 87 ? 25.332 2.113 4.222 1.00 94.50 87 ALA A O 1
ATOM 665 N N . GLU A 1 88 ? 23.266 1.842 5.064 1.00 92.62 88 GLU A N 1
ATOM 666 C CA . GLU A 1 88 ? 22.563 1.891 3.783 1.00 92.62 88 GLU A CA 1
ATOM 667 C C . GLU A 1 88 ? 21.609 3.084 3.673 1.00 92.62 88 GLU A C 1
ATOM 669 O O . GLU A 1 88 ? 20.902 3.199 2.673 1.00 92.62 88 GLU A O 1
ATOM 674 N N . HIS A 1 89 ? 21.599 3.969 4.677 1.00 94.31 89 HIS A N 1
ATOM 675 C CA . HIS A 1 89 ? 20.660 5.087 4.807 1.00 94.31 89 HIS A CA 1
ATOM 676 C C . HIS A 1 89 ? 19.184 4.654 4.760 1.00 94.31 89 HIS A C 1
ATOM 678 O O . HIS A 1 89 ? 18.326 5.372 4.239 1.00 94.31 89 HIS A O 1
ATOM 684 N N . GLU A 1 90 ? 18.895 3.469 5.301 1.00 95.75 90 GLU A N 1
ATOM 685 C CA . GLU A 1 90 ? 17.551 2.896 5.336 1.00 95.75 90 GLU A CA 1
ATOM 686 C C . GLU A 1 90 ? 16.816 3.305 6.618 1.00 95.75 90 GLU A C 1
ATOM 688 O O . GLU A 1 90 ? 17.383 3.272 7.715 1.00 95.75 90 GLU A O 1
ATOM 693 N N . VAL A 1 91 ? 15.537 3.653 6.487 1.00 96.12 91 VAL A N 1
ATOM 694 C CA . VAL A 1 91 ? 14.639 3.950 7.608 1.00 96.12 91 VAL A CA 1
ATOM 695 C C . VAL A 1 91 ? 13.329 3.215 7.377 1.00 96.12 91 VAL A C 1
ATOM 697 O O . VAL A 1 91 ? 12.680 3.379 6.348 1.00 96.12 91 VAL A O 1
ATOM 700 N N . PHE A 1 92 ? 12.915 2.399 8.337 1.00 96.19 92 PHE A N 1
ATOM 701 C CA . PHE A 1 92 ? 11.760 1.516 8.185 1.00 96.19 92 PHE A CA 1
ATOM 702 C C . PHE A 1 92 ? 11.079 1.264 9.528 1.00 96.19 92 PHE A C 1
ATOM 704 O O . PHE A 1 92 ? 11.630 1.547 10.586 1.00 96.19 92 PHE A O 1
ATOM 711 N N . ALA A 1 93 ? 9.861 0.734 9.501 1.00 94.56 93 ALA A N 1
ATOM 712 C CA . ALA A 1 93 ? 9.114 0.379 10.704 1.00 94.56 93 ALA A CA 1
ATOM 713 C C . ALA A 1 93 ? 8.540 -1.042 10.591 1.00 94.56 93 ALA A C 1
ATOM 715 O O . ALA A 1 93 ? 8.186 -1.464 9.487 1.00 94.56 93 ALA A O 1
ATOM 716 N N . PRO A 1 94 ? 8.432 -1.803 11.694 1.00 96.06 94 PRO A N 1
ATOM 717 C CA . PRO A 1 94 ? 7.742 -3.091 11.683 1.00 96.06 94 PRO A CA 1
ATOM 718 C C . PRO A 1 94 ? 6.261 -2.913 11.332 1.00 96.06 94 PRO A C 1
ATOM 720 O O . PRO A 1 94 ? 5.580 -2.096 11.941 1.00 96.06 94 PRO A O 1
ATOM 723 N N . VAL A 1 95 ? 5.719 -3.719 10.420 1.00 96.25 95 VAL A N 1
ATOM 724 C CA . VAL A 1 95 ? 4.273 -3.706 10.118 1.00 96.25 95 VAL A CA 1
ATOM 725 C C . VAL A 1 95 ? 3.458 -4.093 11.357 1.00 96.25 95 VAL A C 1
ATOM 727 O O . VAL A 1 95 ? 2.401 -3.518 11.612 1.00 96.25 95 VAL A O 1
ATOM 730 N N . ALA A 1 96 ? 3.994 -4.995 12.185 1.00 96.38 96 ALA A N 1
ATOM 731 C CA . ALA A 1 96 ? 3.398 -5.387 13.460 1.00 96.38 96 ALA A CA 1
ATOM 732 C C . ALA A 1 96 ? 3.159 -4.196 14.410 1.00 96.38 96 ALA A C 1
ATOM 734 O O . ALA A 1 96 ? 2.122 -4.157 15.065 1.00 96.38 96 ALA A O 1
ATOM 735 N N . LEU A 1 97 ? 4.050 -3.192 14.420 1.00 94.75 97 LEU A N 1
ATOM 736 C CA . LEU A 1 97 ? 3.869 -1.967 15.211 1.00 94.75 97 LEU A CA 1
ATOM 737 C C . LEU A 1 97 ? 2.572 -1.247 14.820 1.00 94.75 97 LEU A C 1
ATOM 739 O O . LEU A 1 97 ? 1.836 -0.789 15.688 1.00 94.75 97 LEU A O 1
ATOM 743 N N . PHE A 1 98 ? 2.264 -1.170 13.522 1.00 93.12 98 PHE A N 1
ATOM 744 C CA . PHE A 1 98 ? 1.051 -0.506 13.039 1.00 93.12 98 PHE A CA 1
ATOM 745 C C . PHE A 1 98 ? -0.222 -1.275 13.406 1.00 93.12 98 PHE A C 1
ATOM 747 O O . PHE A 1 98 ? -1.236 -0.652 13.716 1.00 93.12 98 PHE A O 1
ATOM 754 N N . LEU A 1 99 ? -0.168 -2.611 13.384 1.00 94.50 99 LEU A N 1
ATOM 755 C CA . LEU A 1 99 ? -1.289 -3.467 13.781 1.00 94.50 99 LEU A CA 1
ATOM 756 C C . LEU A 1 99 ? -1.615 -3.294 15.266 1.00 94.50 99 LEU A C 1
ATOM 758 O O . LEU A 1 99 ? -2.764 -3.044 15.622 1.00 94.50 99 LEU A O 1
ATOM 762 N N . GLU A 1 100 ? -0.598 -3.379 16.123 1.00 94.56 100 GLU A N 1
ATOM 763 C CA . GLU A 1 100 ? -0.775 -3.253 17.572 1.00 94.56 100 GLU A CA 1
ATOM 764 C C . GLU A 1 100 ? -1.177 -1.842 17.987 1.00 94.56 100 GLU A C 1
ATOM 766 O O . GLU A 1 100 ? -2.000 -1.671 18.885 1.00 94.56 100 GLU A O 1
ATOM 771 N N . ALA A 1 101 ? -0.642 -0.824 17.315 1.00 91.69 101 ALA A N 1
ATOM 772 C CA . ALA A 1 101 ? -1.023 0.548 17.589 1.00 91.69 101 ALA A CA 1
ATOM 773 C C . ALA A 1 101 ? -2.484 0.840 17.220 1.00 91.69 101 ALA A C 1
ATOM 775 O O . ALA A 1 101 ? -3.158 1.561 17.956 1.00 91.69 101 ALA A O 1
ATOM 776 N N . LEU A 1 102 ? -3.001 0.245 16.137 1.00 90.62 102 LEU A N 1
ATOM 777 C CA . LEU A 1 102 ? -4.419 0.352 15.795 1.00 90.62 102 LEU A CA 1
ATOM 778 C C . LEU A 1 102 ? -5.302 -0.314 16.858 1.00 90.62 102 LEU A C 1
ATOM 780 O O . LEU A 1 102 ? -6.274 0.299 17.298 1.00 90.62 102 LEU A O 1
ATOM 784 N N . ASP A 1 103 ? -4.960 -1.532 17.293 1.00 90.25 103 ASP A N 1
ATOM 785 C CA . ASP A 1 103 ? -5.677 -2.207 18.382 1.00 90.25 103 ASP A CA 1
ATOM 786 C C . ASP A 1 103 ? -5.674 -1.348 19.659 1.00 90.25 103 ASP A C 1
ATOM 788 O O . ASP A 1 103 ? -6.737 -1.071 20.217 1.00 90.25 103 ASP A O 1
ATOM 792 N N . LEU A 1 104 ? -4.510 -0.829 20.064 1.00 92.19 104 LEU A N 1
ATOM 793 C CA . LEU A 1 104 ? -4.371 0.007 21.258 1.00 92.19 104 LEU A CA 1
ATOM 794 C C . LEU A 1 104 ? -5.158 1.322 21.158 1.00 92.19 104 LEU A C 1
ATOM 796 O O . LEU A 1 104 ? -5.767 1.748 22.140 1.00 92.19 104 LEU A O 1
ATOM 800 N N . ALA A 1 105 ? -5.177 1.971 19.991 1.00 86.06 105 ALA A N 1
ATOM 801 C CA . ALA A 1 105 ? -5.954 3.191 19.779 1.00 86.06 105 ALA A CA 1
ATOM 802 C C . ALA A 1 105 ? -7.461 2.929 19.926 1.00 86.06 105 ALA A C 1
ATOM 804 O O . ALA A 1 105 ? -8.170 3.711 20.564 1.00 86.06 105 ALA A O 1
ATOM 805 N N . LEU A 1 106 ? -7.950 1.818 19.369 1.00 85.50 106 LEU A N 1
ATOM 806 C CA . LEU A 1 106 ? -9.356 1.425 19.466 1.00 85.50 106 LEU A CA 1
ATOM 807 C C . LEU A 1 106 ? -9.739 1.012 20.893 1.00 85.50 106 LEU A C 1
ATOM 809 O O . LEU A 1 106 ? -10.814 1.390 21.364 1.00 85.50 106 LEU A O 1
ATOM 813 N N . ASP A 1 107 ? -8.864 0.289 21.593 1.00 87.69 107 ASP A N 1
ATOM 814 C CA . ASP A 1 107 ? -9.076 -0.084 22.992 1.00 87.69 107 ASP A CA 1
ATOM 815 C C . ASP A 1 107 ? -9.118 1.156 23.894 1.00 87.69 107 ASP A C 1
ATOM 817 O O . ASP A 1 107 ? -10.077 1.319 24.651 1.00 87.69 107 ASP A O 1
ATOM 821 N N . ARG A 1 108 ? -8.167 2.089 23.738 1.00 89.44 108 ARG A N 1
ATOM 822 C CA . ARG A 1 108 ? -8.164 3.365 24.472 1.00 89.44 108 ARG A CA 1
ATOM 823 C C . ARG A 1 108 ? -9.439 4.164 24.213 1.00 89.44 108 ARG A C 1
ATOM 825 O O . ARG A 1 108 ? -10.068 4.599 25.170 1.00 89.44 108 ARG A O 1
ATOM 832 N N . LEU A 1 109 ? -9.864 4.311 22.952 1.00 81.44 109 LEU A N 1
ATOM 833 C CA . LEU A 1 109 ? -11.120 5.000 22.612 1.00 81.44 109 LEU A CA 1
ATOM 834 C C . LEU A 1 109 ? -12.334 4.361 23.292 1.00 81.44 109 LEU A C 1
ATOM 836 O O . LEU A 1 109 ? -13.206 5.069 23.802 1.00 81.44 109 LEU A O 1
ATOM 840 N N . ARG A 1 110 ? -12.403 3.025 23.294 1.00 83.50 110 ARG A N 1
ATOM 841 C CA . ARG A 1 110 ? -13.498 2.281 23.926 1.00 83.50 110 ARG A CA 1
ATOM 842 C C . ARG A 1 110 ? -13.520 2.494 25.437 1.00 83.50 110 ARG A C 1
ATOM 844 O O . ARG A 1 110 ? -14.599 2.615 26.006 1.00 83.50 110 ARG A O 1
ATOM 851 N N . GLU A 1 111 ? -12.359 2.520 26.079 1.00 86.56 111 GLU A N 1
ATOM 852 C CA . GLU A 1 111 ? -12.236 2.705 27.526 1.00 86.56 111 GLU A CA 1
ATOM 853 C C . GLU A 1 111 ? -12.558 4.136 27.958 1.00 86.56 111 GLU A C 1
ATOM 855 O O . GLU A 1 111 ? -13.271 4.339 28.940 1.00 86.56 111 GLU A O 1
ATOM 860 N N . THR A 1 112 ? -12.072 5.137 27.221 1.00 84.88 112 THR A N 1
ATOM 861 C CA . THR A 1 112 ? -12.231 6.547 27.601 1.00 84.88 112 THR A CA 1
ATOM 862 C C . THR A 1 112 ? -13.554 7.150 27.146 1.00 84.88 112 THR A C 1
ATOM 864 O O . THR A 1 112 ? -14.000 8.147 27.714 1.00 84.88 112 THR A O 1
ATOM 867 N N . SER A 1 113 ? -14.172 6.624 26.085 1.00 81.50 113 SER A N 1
ATOM 868 C CA . SER A 1 113 ? -15.356 7.235 25.460 1.00 81.50 113 SER A CA 1
ATOM 869 C C . SER A 1 113 ? -16.325 6.203 24.853 1.00 81.50 113 SER A C 1
ATOM 871 O O . SER A 1 113 ? -16.680 6.309 23.673 1.00 81.50 113 SER A O 1
ATOM 873 N N . PRO A 1 114 ? -16.807 5.222 25.643 1.00 79.62 114 PRO A N 1
ATOM 874 C CA . PRO A 1 114 ? -17.626 4.111 25.146 1.00 79.62 114 PRO A CA 1
ATOM 875 C C . PRO A 1 114 ? -18.923 4.569 24.462 1.00 79.62 114 PRO A C 1
ATOM 877 O O . PRO A 1 114 ? -19.294 4.032 23.416 1.00 79.62 114 PRO A O 1
ATOM 880 N N . ASP A 1 115 ? -19.579 5.600 25.001 1.00 78.75 115 ASP A N 1
ATOM 881 C CA . ASP A 1 115 ? -20.825 6.139 24.444 1.00 78.75 115 ASP A CA 1
ATOM 882 C C . ASP A 1 115 ? -20.621 6.770 23.061 1.00 78.75 115 ASP A C 1
ATOM 884 O O . ASP A 1 115 ? -21.477 6.642 22.186 1.00 78.75 115 ASP A O 1
ATOM 888 N N . SER A 1 116 ? -19.482 7.436 22.846 1.00 74.00 116 SER A N 1
ATOM 889 C CA . SER A 1 116 ? -19.128 8.032 21.553 1.00 74.00 116 SER A CA 1
ATOM 890 C C . SER A 1 116 ? -18.804 6.947 20.526 1.00 74.00 116 SER A C 1
ATOM 892 O O . SER A 1 116 ? -19.261 7.018 19.387 1.00 74.00 116 SER A O 1
ATOM 894 N N . VAL A 1 117 ? -18.089 5.893 20.938 1.00 72.31 117 VAL A N 1
ATOM 895 C CA . VAL A 1 117 ? -17.757 4.754 20.067 1.00 72.31 117 VAL A CA 1
ATOM 896 C C . VAL A 1 117 ? -19.013 4.019 19.586 1.00 72.31 117 VAL A C 1
ATOM 898 O O . VAL A 1 117 ? -19.110 3.653 18.415 1.00 72.31 117 VAL A O 1
ATOM 901 N N . ALA A 1 118 ? -20.023 3.862 20.446 1.00 75.69 118 ALA A N 1
ATOM 902 C CA . ALA A 1 118 ? -21.285 3.213 20.084 1.00 75.69 118 ALA A CA 1
ATOM 903 C C . ALA A 1 118 ? -22.097 3.975 19.015 1.00 75.69 118 ALA A C 1
ATOM 905 O O . ALA A 1 118 ? -22.995 3.403 18.389 1.00 75.69 118 ALA A O 1
ATOM 906 N N . ARG A 1 119 ? -21.804 5.264 18.794 1.00 76.06 119 ARG A N 1
ATOM 907 C CA . ARG A 1 119 ? -22.536 6.137 17.862 1.00 76.06 119 ARG A CA 1
ATOM 908 C C . ARG A 1 119 ? -21.834 6.358 16.524 1.00 76.06 119 ARG A C 1
ATOM 910 O O . ARG A 1 119 ? -22.422 7.013 15.661 1.00 76.06 119 ARG A O 1
ATOM 917 N N . ILE A 1 120 ? -20.645 5.787 16.325 1.00 76.00 120 ILE A N 1
ATOM 918 C CA . ILE A 1 120 ? -19.852 5.944 15.099 1.00 76.00 120 ILE A CA 1
ATOM 919 C C . ILE A 1 120 ? -20.643 5.452 13.879 1.00 76.00 120 ILE A C 1
ATOM 921 O O . ILE A 1 120 ? -21.128 4.320 13.837 1.00 76.00 120 ILE A O 1
ATOM 925 N N . LYS A 1 121 ? -20.765 6.311 12.863 1.00 74.94 121 LYS A N 1
ATOM 926 C CA . LYS A 1 121 ? -21.433 6.011 11.582 1.00 74.94 121 LYS A CA 1
ATOM 927 C C . LYS A 1 121 ? -20.489 5.883 10.400 1.00 74.94 121 LYS A C 1
ATOM 929 O O . LYS A 1 121 ? -20.871 5.314 9.382 1.00 74.94 121 LYS A O 1
ATOM 934 N N . GLY A 1 122 ? -19.285 6.417 10.530 1.00 70.81 122 GLY A N 1
ATOM 935 C CA . GLY A 1 122 ? -18.277 6.389 9.488 1.00 70.81 122 GLY A CA 1
ATOM 936 C C . GLY A 1 122 ? -16.896 6.494 10.098 1.00 70.81 122 GLY A C 1
ATOM 937 O O . GLY A 1 122 ? -16.719 7.108 11.152 1.00 70.81 122 GLY A O 1
ATOM 938 N N . ILE A 1 123 ? -15.937 5.880 9.417 1.00 76.50 123 ILE A N 1
ATOM 939 C CA . ILE A 1 123 ? -14.532 5.940 9.778 1.00 76.50 123 ILE A CA 1
ATOM 940 C C . ILE A 1 123 ? -13.704 6.333 8.560 1.00 76.50 123 ILE A C 1
ATOM 942 O O . ILE A 1 123 ? -13.980 5.915 7.433 1.00 76.50 123 ILE A O 1
ATOM 946 N N . SER A 1 124 ? -12.700 7.165 8.791 1.00 71.62 124 SER A N 1
ATOM 947 C CA . SER A 1 124 ? -11.674 7.515 7.814 1.00 71.62 124 SER A CA 1
ATOM 948 C C . SER A 1 124 ? -10.332 7.610 8.528 1.00 71.62 124 SER A C 1
ATOM 950 O O . SER A 1 124 ? -10.273 7.650 9.758 1.00 71.62 124 SER A O 1
ATOM 952 N N . GLY A 1 125 ? -9.251 7.685 7.763 1.00 71.31 125 GLY A N 1
ATOM 953 C CA . GLY A 1 125 ? -7.959 8.004 8.334 1.00 71.31 125 GLY A CA 1
ATOM 954 C C . GLY A 1 125 ? -6.994 8.650 7.363 1.00 71.31 125 GLY A C 1
ATOM 955 O O . GLY A 1 125 ? -7.246 8.715 6.157 1.00 71.31 125 GLY A O 1
ATOM 956 N N . SER A 1 126 ? -5.901 9.144 7.926 1.00 69.81 126 SER A N 1
ATOM 957 C CA . SER A 1 126 ? -4.738 9.636 7.197 1.00 69.81 126 SER A CA 1
ATOM 958 C C . SER A 1 126 ? -3.487 8.958 7.726 1.00 69.81 126 SER A C 1
ATOM 960 O O . SER A 1 126 ? -3.419 8.595 8.905 1.00 69.81 126 SER A O 1
ATOM 962 N N . CYS A 1 127 ? -2.499 8.782 6.851 1.00 80.75 127 CYS A N 1
ATOM 963 C CA . CYS A 1 127 ? -1.249 8.169 7.247 1.00 80.75 127 CYS A CA 1
ATOM 964 C C . CYS A 1 127 ? -0.017 8.888 6.744 1.00 80.75 127 CYS A C 1
ATOM 966 O O . CYS A 1 127 ? -0.102 9.727 5.849 1.00 80.75 127 CYS A O 1
ATOM 968 N N . GLN A 1 128 ? 1.132 8.546 7.337 1.00 80.38 128 GLN A N 1
ATOM 969 C CA . GLN A 1 128 ? 2.416 8.929 6.766 1.00 80.38 128 GLN A CA 1
ATOM 970 C C . GLN A 1 128 ? 2.461 8.534 5.286 1.00 80.38 128 GLN A C 1
ATOM 972 O O . GLN A 1 128 ? 2.086 7.418 4.916 1.00 80.38 128 GLN A O 1
ATOM 977 N N . GLN A 1 129 ? 2.906 9.469 4.455 1.00 79.25 129 GLN A N 1
ATOM 978 C CA . GLN A 1 129 ? 2.941 9.270 3.015 1.00 79.25 129 GLN A CA 1
ATOM 979 C C . GLN A 1 129 ? 4.110 8.373 2.611 1.00 79.25 129 GLN A C 1
ATOM 981 O O . GLN A 1 129 ? 5.073 8.195 3.360 1.00 79.25 129 GLN A O 1
ATOM 986 N N . HIS A 1 130 ? 4.030 7.843 1.394 1.00 87.25 130 HIS A N 1
ATOM 987 C CA . HIS A 1 130 ? 5.062 7.069 0.697 1.00 87.25 130 HIS A CA 1
ATOM 988 C C . HIS A 1 130 ? 5.409 5.684 1.270 1.00 87.25 130 HIS A C 1
ATOM 990 O O . HIS A 1 130 ? 5.816 4.800 0.509 1.00 87.25 130 HIS A O 1
ATOM 996 N N . GLY A 1 131 ? 5.236 5.467 2.575 1.00 90.81 131 GLY A N 1
ATOM 997 C CA . GLY A 1 131 ? 5.472 4.167 3.194 1.00 90.81 131 GLY A CA 1
ATOM 998 C C . GLY A 1 131 ? 4.589 3.080 2.580 1.00 90.81 131 GLY A C 1
ATOM 999 O O . GLY A 1 131 ? 3.447 3.337 2.191 1.00 90.81 131 GLY A O 1
ATOM 1000 N N . SER A 1 132 ? 5.118 1.861 2.488 1.00 96.00 132 SER A N 1
ATOM 1001 C CA . SER A 1 132 ? 4.452 0.743 1.809 1.00 96.00 132 SER A CA 1
ATOM 1002 C C . SER A 1 132 ? 4.465 -0.545 2.618 1.00 96.00 132 SER A C 1
ATOM 1004 O O . SER A 1 132 ? 5.387 -0.808 3.382 1.00 96.00 132 SER A O 1
ATOM 1006 N N . THR A 1 133 ? 3.434 -1.359 2.420 1.00 97.44 133 THR A N 1
ATOM 1007 C CA . THR A 1 133 ? 3.282 -2.713 2.967 1.00 97.44 133 THR A CA 1
ATOM 1008 C C . THR A 1 133 ? 3.095 -3.707 1.825 1.00 97.44 133 THR A C 1
ATOM 1010 O O . THR A 1 133 ? 2.584 -3.345 0.762 1.00 97.44 133 THR A O 1
ATOM 1013 N N . TYR A 1 134 ? 3.535 -4.945 2.043 1.00 98.31 134 TYR A N 1
ATOM 1014 C CA . TYR A 1 134 ? 3.643 -5.981 1.017 1.00 98.31 134 TYR A CA 1
ATOM 1015 C C . TYR A 1 134 ? 2.841 -7.198 1.476 1.00 98.31 134 TYR A C 1
ATOM 1017 O O . TYR A 1 134 ? 3.260 -7.930 2.373 1.00 98.31 134 TYR A O 1
ATOM 1025 N N . TRP A 1 135 ? 1.654 -7.359 0.901 1.00 97.88 135 TRP A N 1
ATOM 1026 C CA . TRP A 1 135 ? 0.708 -8.421 1.217 1.00 97.88 135 TRP A CA 1
ATOM 1027 C C . TRP A 1 135 ? 1.092 -9.722 0.521 1.00 97.88 135 TRP A C 1
ATOM 1029 O O . TRP A 1 135 ? 1.427 -9.720 -0.667 1.00 97.88 135 TRP A O 1
ATOM 1039 N N . SER A 1 136 ? 0.996 -10.828 1.246 1.00 98.19 136 SER A N 1
ATOM 1040 C CA . SER A 1 136 ? 1.112 -12.181 0.704 1.00 98.19 136 SER A CA 1
ATOM 1041 C C . SER A 1 136 ? -0.166 -12.609 -0.035 1.00 98.19 136 SER A C 1
ATOM 1043 O O . SER A 1 136 ? -1.158 -11.872 -0.077 1.00 98.19 136 SER A O 1
ATOM 1045 N N . ALA A 1 137 ? -0.160 -13.805 -0.626 1.00 95.75 137 ALA A N 1
ATOM 1046 C CA . ALA A 1 137 ? -1.342 -14.377 -1.275 1.00 95.75 137 ALA A CA 1
ATOM 1047 C C . ALA A 1 137 ? -2.460 -14.718 -0.269 1.00 95.75 137 ALA A C 1
ATOM 1049 O O . ALA A 1 137 ? -3.637 -14.756 -0.627 1.00 95.75 137 ALA A O 1
ATOM 1050 N N . GLU A 1 138 ? -2.105 -14.919 0.998 1.00 97.00 138 GLU A N 1
ATOM 1051 C CA . GLU A 1 138 ? -3.007 -15.282 2.088 1.00 97.00 138 GLU A CA 1
ATOM 1052 C C . GLU A 1 138 ? -3.791 -14.074 2.632 1.00 97.00 138 GLU A C 1
ATOM 1054 O O . GLU A 1 138 ? -4.802 -14.245 3.318 1.00 97.00 138 GLU A O 1
ATOM 1059 N N . ALA A 1 139 ? -3.356 -12.850 2.317 1.00 95.19 139 ALA A N 1
ATOM 1060 C CA . ALA A 1 139 ? -3.854 -11.618 2.924 1.00 95.19 139 ALA A CA 1
ATOM 1061 C C . ALA A 1 139 ? -5.375 -11.434 2.825 1.00 95.19 139 ALA A C 1
ATOM 1063 O O . ALA A 1 139 ? -6.018 -11.162 3.836 1.00 95.19 139 ALA A O 1
ATOM 1064 N N . GLU A 1 140 ? -5.971 -11.603 1.639 1.00 94.38 140 GLU A N 1
ATOM 1065 C CA . GLU A 1 140 ? -7.424 -11.431 1.456 1.00 94.38 140 GLU A CA 1
ATOM 1066 C C . GLU A 1 140 ? -8.227 -12.442 2.283 1.00 94.38 140 GLU A C 1
ATOM 1068 O O . GLU A 1 140 ? -9.231 -12.092 2.905 1.00 94.38 140 GLU A O 1
ATOM 1073 N N . ALA A 1 141 ? -7.765 -13.695 2.344 1.00 94.88 141 ALA A N 1
ATOM 1074 C CA . ALA A 1 141 ? -8.421 -14.732 3.131 1.00 94.88 141 ALA A CA 1
ATOM 1075 C C . ALA A 1 141 ? -8.326 -14.442 4.636 1.00 94.88 141 ALA A C 1
ATOM 1077 O O . ALA A 1 141 ? -9.317 -14.602 5.350 1.00 94.88 141 ALA A O 1
ATOM 1078 N N . LEU A 1 142 ? -7.167 -13.987 5.119 1.00 97.00 142 LEU A N 1
ATOM 1079 C CA . LEU A 1 142 ? -6.963 -13.647 6.528 1.00 97.00 142 LEU A CA 1
ATOM 1080 C C . LEU A 1 142 ? -7.761 -12.397 6.934 1.00 97.00 142 LEU A C 1
ATOM 1082 O O . LEU A 1 142 ? -8.478 -12.427 7.934 1.00 97.00 142 LEU A O 1
ATOM 1086 N N . LEU A 1 143 ? -7.725 -11.330 6.126 1.00 93.00 143 LEU A N 1
ATOM 1087 C CA . LEU A 1 143 ? -8.498 -10.102 6.355 1.00 93.00 143 LEU A CA 1
ATOM 1088 C C . LEU A 1 143 ? -10.012 -10.366 6.375 1.00 93.00 143 LEU A C 1
ATOM 1090 O O . LEU A 1 143 ? -10.734 -9.794 7.195 1.00 93.00 143 LEU A O 1
ATOM 1094 N N . ALA A 1 144 ? -10.502 -11.258 5.510 1.00 92.56 144 ALA A N 1
ATOM 1095 C CA . ALA A 1 144 ? -11.921 -11.587 5.442 1.00 92.56 144 ALA A CA 1
ATOM 1096 C C . ALA A 1 144 ? -12.440 -12.368 6.662 1.00 92.56 144 ALA A C 1
ATOM 1098 O O . ALA A 1 144 ? -13.653 -12.374 6.898 1.00 92.56 144 ALA A O 1
ATOM 1099 N N . ASN A 1 145 ? -11.549 -13.011 7.423 1.00 93.56 145 ASN A N 1
ATOM 1100 C CA . ASN A 1 145 ? -11.880 -13.925 8.519 1.00 93.56 145 ASN A CA 1
ATOM 1101 C C . ASN A 1 145 ? -11.347 -13.457 9.885 1.00 93.56 145 ASN A C 1
ATOM 1103 O O . ASN A 1 145 ? -11.115 -14.281 10.769 1.00 93.56 145 ASN A O 1
ATOM 1107 N N . LEU A 1 146 ? -11.167 -12.145 10.071 1.00 92.50 146 LEU A N 1
ATOM 1108 C CA . LEU A 1 146 ? -10.742 -11.576 11.351 1.00 92.50 146 LEU A CA 1
ATOM 1109 C C . LEU A 1 146 ? -11.724 -11.917 12.486 1.00 92.50 146 LEU A C 1
ATOM 1111 O O . LEU A 1 146 ? -12.927 -11.659 12.405 1.00 92.50 146 LEU A O 1
ATOM 1115 N N . ASP A 1 147 ? -11.175 -12.456 13.570 1.00 90.12 147 ASP A N 1
ATOM 1116 C CA . ASP A 1 147 ? -11.833 -12.705 14.845 1.00 90.12 147 ASP A CA 1
ATOM 1117 C C . ASP A 1 147 ? -11.675 -11.473 15.761 1.00 90.12 147 ASP A C 1
ATOM 1119 O O . ASP A 1 147 ? -10.562 -11.141 16.187 1.00 90.12 147 ASP A O 1
ATOM 1123 N N . PRO A 1 148 ? -12.779 -10.800 16.128 1.00 85.94 148 PRO A N 1
ATOM 1124 C CA . PRO A 1 148 ? -12.747 -9.608 16.971 1.00 85.94 148 PRO A CA 1
ATOM 1125 C C . PRO A 1 148 ? -12.2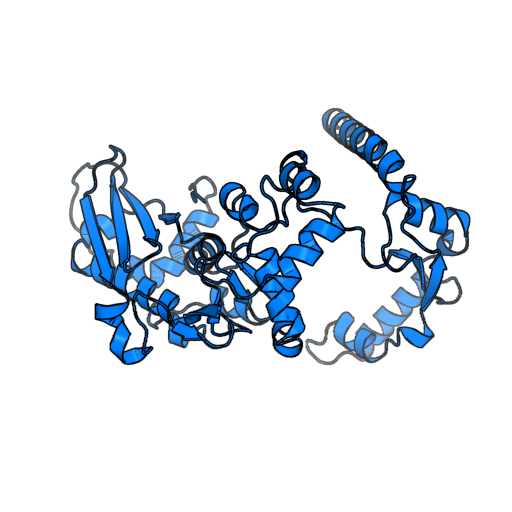99 -9.876 18.417 1.00 85.94 148 PRO A C 1
ATOM 1127 O O . PRO A 1 148 ? -12.062 -8.925 19.168 1.00 85.94 148 PRO A O 1
ATOM 1130 N N . ALA A 1 149 ? -12.209 -11.138 18.844 1.00 87.50 149 ALA A N 1
ATOM 1131 C CA . ALA A 1 149 ? -11.701 -11.511 20.161 1.00 87.50 149 ALA A CA 1
ATOM 1132 C C . ALA A 1 149 ? -10.167 -11.619 20.225 1.00 87.50 149 ALA A C 1
ATOM 1134 O O . ALA A 1 149 ? -9.628 -11.776 21.321 1.00 87.50 149 ALA A O 1
ATOM 1135 N N . LYS A 1 150 ? -9.470 -11.545 19.087 1.00 91.75 150 LYS A N 1
ATOM 1136 C CA . LYS A 1 150 ? -8.013 -11.702 18.992 1.00 91.75 150 LYS A CA 1
ATOM 1137 C C . LYS A 1 150 ? -7.351 -10.408 18.522 1.00 91.75 150 LYS A C 1
ATOM 1139 O O . LYS A 1 150 ? -7.994 -9.578 17.881 1.00 91.75 150 LYS A O 1
ATOM 1144 N N . ALA A 1 151 ? -6.068 -10.243 18.837 1.00 93.69 151 ALA A N 1
ATOM 1145 C CA . ALA A 1 151 ? -5.281 -9.120 18.337 1.00 93.69 151 ALA A CA 1
ATOM 1146 C C . ALA A 1 151 ? -5.026 -9.268 16.830 1.00 93.69 151 ALA A C 1
ATOM 1148 O O . ALA A 1 151 ? -4.953 -10.384 16.310 1.00 93.69 151 ALA A O 1
ATOM 1149 N N . LEU A 1 152 ? -4.887 -8.154 16.114 1.00 94.31 152 LEU A N 1
ATOM 1150 C CA . LEU A 1 152 ? -4.610 -8.158 14.675 1.00 94.31 152 LEU A CA 1
ATOM 1151 C C . LEU A 1 152 ? -3.253 -8.798 14.362 1.00 94.31 152 LEU A C 1
ATOM 1153 O O . LEU A 1 152 ? -3.139 -9.569 13.411 1.00 94.31 152 LEU A O 1
ATOM 1157 N N . VAL A 1 153 ? -2.239 -8.507 15.181 1.00 95.94 153 VAL A N 1
ATOM 1158 C CA . VAL A 1 153 ? -0.867 -9.011 14.999 1.00 95.94 153 VAL A CA 1
ATOM 1159 C C . VAL A 1 153 ? -0.792 -10.542 15.017 1.00 95.94 153 VAL A C 1
ATOM 1161 O O . VAL A 1 153 ? -0.045 -11.122 14.234 1.00 95.94 153 VAL A O 1
ATOM 1164 N N . ASP A 1 154 ? -1.623 -11.197 15.834 1.00 96.12 154 ASP A N 1
ATOM 1165 C CA . ASP A 1 154 ? -1.662 -12.660 15.959 1.00 96.12 154 ASP A CA 1
ATOM 1166 C C . ASP A 1 154 ? -2.378 -13.331 14.778 1.00 96.12 154 ASP A C 1
ATOM 1168 O O . ASP A 1 154 ? -2.184 -14.514 14.512 1.00 96.12 154 ASP A O 1
ATOM 1172 N N . GLN A 1 155 ? -3.243 -12.588 14.084 1.00 96.88 155 GLN A N 1
ATOM 1173 C CA . GLN A 1 155 ? -4.097 -13.100 13.008 1.00 96.88 155 GLN A CA 1
ATOM 1174 C C . GLN A 1 155 ? -3.524 -12.839 11.618 1.00 96.88 155 GLN A C 1
ATOM 1176 O O . GLN A 1 155 ? -3.841 -13.557 10.674 1.00 96.88 155 GLN A O 1
ATOM 1181 N N . LEU A 1 156 ? -2.706 -11.796 11.490 1.00 96.50 156 LEU A N 1
ATOM 1182 C CA . LEU A 1 156 ? -2.179 -11.314 10.216 1.00 96.50 156 LEU A CA 1
ATOM 1183 C C . LEU A 1 156 ? -0.676 -11.570 10.060 1.00 96.50 156 LEU A C 1
ATOM 1185 O O . LEU A 1 156 ? -0.061 -11.003 9.162 1.00 96.50 156 LEU A O 1
ATOM 1189 N N . ALA A 1 157 ? -0.080 -12.423 10.898 1.00 90.81 157 ALA A N 1
ATOM 1190 C CA . ALA A 1 157 ? 1.342 -12.764 10.815 1.00 90.81 157 ALA A CA 1
ATOM 1191 C C . ALA A 1 157 ? 1.739 -13.263 9.411 1.00 90.81 157 ALA A C 1
ATOM 1193 O O . ALA A 1 157 ? 2.731 -12.796 8.856 1.00 90.81 157 ALA A O 1
ATOM 1194 N N . ASP A 1 158 ? 0.910 -14.124 8.811 1.00 95.94 158 ASP A N 1
ATOM 1195 C CA . ASP A 1 158 ? 1.135 -14.698 7.477 1.00 95.94 158 ASP A CA 1
ATOM 1196 C C . ASP A 1 158 ? 0.542 -13.850 6.337 1.00 95.94 158 ASP A C 1
ATOM 1198 O O . ASP A 1 158 ? 0.629 -14.229 5.171 1.00 95.94 158 ASP A O 1
ATOM 1202 N N . ALA A 1 159 ? -0.056 -12.691 6.641 1.00 97.81 159 ALA A N 1
ATOM 1203 C CA . ALA A 1 159 ? -0.658 -11.808 5.637 1.00 97.81 159 ALA A CA 1
ATOM 1204 C C . ALA A 1 159 ? 0.379 -10.950 4.891 1.00 97.81 159 ALA A C 1
ATOM 1206 O O . ALA A 1 159 ? 0.030 -10.263 3.930 1.00 97.81 159 ALA A O 1
ATOM 1207 N N . PHE A 1 160 ? 1.644 -10.957 5.321 1.00 98.19 160 PHE A N 1
ATOM 1208 C CA . PHE A 1 160 ? 2.693 -10.107 4.762 1.00 98.19 160 PHE A CA 1
ATOM 1209 C C . PHE A 1 160 ? 3.859 -10.934 4.237 1.00 98.19 160 PHE A C 1
ATOM 1211 O O . PHE A 1 160 ? 4.447 -11.740 4.952 1.00 98.19 160 PHE A O 1
ATOM 1218 N N . SER A 1 161 ? 4.262 -10.659 2.999 1.00 98.00 161 SER A N 1
ATOM 1219 C CA . SER A 1 161 ? 5.516 -11.166 2.434 1.00 98.00 161 SER A CA 1
ATOM 1220 C C . SER A 1 161 ? 6.729 -10.428 3.012 1.00 98.00 161 SER A C 1
ATOM 1222 O O . SER A 1 161 ? 7.846 -10.954 3.013 1.00 98.00 161 SER A O 1
ATOM 1224 N N . HIS A 1 162 ? 6.523 -9.207 3.522 1.00 97.75 162 HIS A N 1
ATOM 1225 C CA . HIS A 1 162 ? 7.565 -8.393 4.131 1.00 97.75 162 HIS A CA 1
ATOM 1226 C C . HIS A 1 162 ? 7.145 -7.827 5.499 1.00 97.75 162 HIS A C 1
ATOM 1228 O O . HIS A 1 162 ? 6.165 -7.085 5.564 1.00 97.75 162 HIS A O 1
ATOM 1234 N N . PRO A 1 163 ? 7.891 -8.095 6.593 1.00 97.12 163 PRO A N 1
ATOM 1235 C CA . PRO A 1 163 ? 7.501 -7.646 7.933 1.00 97.12 163 PRO A CA 1
ATOM 1236 C C . PRO A 1 163 ? 7.790 -6.166 8.210 1.00 97.12 163 PRO A C 1
ATOM 1238 O O . PRO A 1 163 ? 7.436 -5.669 9.279 1.00 97.12 163 PRO A O 1
ATOM 1241 N N . TYR A 1 164 ? 8.445 -5.458 7.287 1.00 97.25 164 TYR A N 1
ATOM 1242 C CA . TYR A 1 164 ? 8.828 -4.060 7.455 1.00 97.25 164 TYR A CA 1
ATOM 1243 C C . TYR A 1 164 ? 8.224 -3.189 6.359 1.00 97.25 164 TYR A C 1
ATOM 1245 O O . TYR A 1 164 ? 8.088 -3.606 5.211 1.00 97.25 164 TYR A O 1
ATOM 1253 N N . ALA A 1 165 ? 7.900 -1.956 6.725 1.00 96.12 165 ALA A N 1
ATOM 1254 C CA . ALA A 1 165 ? 7.474 -0.911 5.818 1.00 96.12 165 ALA A CA 1
ATOM 1255 C C . ALA A 1 165 ? 8.577 0.150 5.699 1.00 96.12 165 ALA A C 1
ATOM 1257 O O . ALA A 1 165 ? 8.994 0.683 6.735 1.00 96.12 165 ALA A O 1
ATOM 1258 N N . PRO A 1 166 ? 9.039 0.495 4.481 1.00 95.19 166 PRO A N 1
ATOM 1259 C CA . PRO A 1 166 ? 9.900 1.654 4.274 1.00 95.19 166 PRO A CA 1
ATOM 1260 C C . PRO A 1 166 ? 9.239 2.917 4.818 1.00 95.19 166 PRO A C 1
ATOM 1262 O O . PRO A 1 166 ? 8.024 3.097 4.697 1.00 95.19 166 PRO A O 1
ATOM 1265 N N . ASN A 1 167 ? 10.035 3.782 5.432 1.00 91.38 167 ASN A N 1
ATOM 1266 C CA . ASN A 1 167 ? 9.573 5.041 5.987 1.00 91.38 167 ASN A CA 1
ATOM 1267 C C . ASN A 1 167 ? 9.834 6.188 5.002 1.00 91.38 167 ASN A C 1
ATOM 1269 O O . ASN A 1 167 ? 10.729 6.132 4.165 1.00 91.38 167 ASN A O 1
ATOM 1273 N N . TRP A 1 168 ? 9.085 7.277 5.129 1.00 82.94 168 TRP A N 1
ATOM 1274 C CA . TRP A 1 168 ? 9.290 8.460 4.303 1.00 82.94 168 TRP A CA 1
ATOM 1275 C C . TRP A 1 168 ? 10.643 9.160 4.552 1.00 82.94 168 TRP A C 1
ATOM 1277 O O . TRP A 1 168 ? 11.075 9.972 3.740 1.00 82.94 168 TRP A O 1
ATOM 1287 N N . GLN A 1 169 ? 11.310 8.876 5.671 1.00 88.38 169 GLN A N 1
ATOM 1288 C CA . GLN A 1 169 ? 12.659 9.367 5.965 1.00 88.38 169 GLN A CA 1
ATOM 1289 C C . GLN A 1 169 ? 13.767 8.572 5.249 1.00 88.38 169 GLN A C 1
ATOM 1291 O O . GLN A 1 169 ? 14.934 8.938 5.369 1.00 88.38 169 GLN A O 1
ATOM 1296 N N . ASP A 1 170 ? 13.426 7.491 4.541 1.00 92.25 170 ASP A N 1
ATOM 1297 C CA . ASP A 1 170 ? 14.390 6.616 3.875 1.00 92.25 170 ASP A CA 1
ATOM 1298 C C . ASP A 1 170 ? 15.121 7.332 2.725 1.00 92.25 170 ASP A C 1
ATOM 1300 O O . ASP A 1 170 ? 14.508 7.982 1.870 1.00 92.25 170 ASP A O 1
ATOM 1304 N N . GLY A 1 171 ? 16.451 7.214 2.724 1.00 93.38 171 GLY A N 1
ATOM 1305 C CA . GLY A 1 171 ? 17.355 7.840 1.758 1.00 93.38 171 GLY A CA 1
ATOM 1306 C C . GLY A 1 171 ? 18.122 6.837 0.894 1.00 93.38 171 GLY A C 1
ATOM 1307 O O . GLY A 1 171 ? 19.098 7.212 0.251 1.00 93.38 171 GLY A O 1
ATOM 1308 N N . SER A 1 172 ? 17.732 5.562 0.888 1.00 95.38 172 SER A N 1
ATOM 1309 C CA . SER A 1 172 ? 18.581 4.455 0.423 1.00 95.38 172 SER A CA 1
ATOM 1310 C C . SER A 1 172 ? 18.524 4.164 -1.086 1.00 95.38 172 SER A C 1
ATOM 1312 O O . SER A 1 172 ? 19.185 3.246 -1.578 1.00 95.38 172 SER A O 1
ATOM 1314 N N . THR A 1 173 ? 17.729 4.921 -1.841 1.00 96.62 173 THR A N 1
ATOM 1315 C CA . THR A 1 173 ? 17.287 4.582 -3.207 1.00 96.62 173 THR A CA 1
ATOM 1316 C C . THR A 1 173 ? 17.842 5.486 -4.317 1.00 96.62 173 THR A C 1
ATOM 1318 O O . THR A 1 173 ? 17.239 5.564 -5.384 1.00 96.62 173 THR A O 1
ATOM 1321 N N . GLN A 1 174 ? 18.989 6.157 -4.130 1.00 96.62 174 GLN A N 1
ATOM 1322 C CA . GLN A 1 174 ? 19.520 7.106 -5.133 1.00 96.62 174 GLN A CA 1
ATOM 1323 C C . GLN A 1 174 ? 19.653 6.475 -6.530 1.00 96.62 174 GLN A C 1
ATOM 1325 O O . GLN A 1 174 ? 19.159 7.026 -7.505 1.00 96.62 174 GLN A O 1
ATOM 1330 N N . ALA A 1 175 ? 20.209 5.263 -6.620 1.00 95.56 175 ALA A N 1
ATOM 1331 C CA . ALA A 1 175 ? 20.346 4.547 -7.891 1.00 95.56 175 ALA A CA 1
ATOM 1332 C C . ALA A 1 175 ? 18.997 4.166 -8.540 1.00 95.56 175 ALA A C 1
ATOM 1334 O O . ALA A 1 175 ? 18.926 3.917 -9.743 1.00 95.56 175 ALA A O 1
ATOM 1335 N N . GLN A 1 176 ? 17.922 4.043 -7.758 1.00 95.88 176 GLN A N 1
ATOM 1336 C CA . GLN A 1 176 ? 16.569 3.860 -8.285 1.00 95.88 176 GLN A CA 1
ATOM 1337 C C . GLN A 1 176 ? 15.984 5.203 -8.736 1.00 95.88 176 GLN A C 1
ATOM 1339 O O . GLN A 1 176 ? 15.348 5.237 -9.782 1.00 95.88 176 GLN A O 1
ATOM 1344 N N . CYS A 1 177 ? 16.235 6.299 -8.009 1.00 93.31 177 CYS A N 1
ATOM 1345 C CA . CYS A 1 177 ? 15.827 7.643 -8.426 1.00 93.31 177 CYS A CA 1
ATOM 1346 C C . CYS A 1 177 ? 16.407 8.007 -9.797 1.00 93.31 177 CYS A C 1
ATOM 1348 O O . CYS A 1 177 ? 15.648 8.362 -10.694 1.00 93.31 177 CYS A O 1
ATOM 1350 N N . ASP A 1 178 ? 17.718 7.820 -9.977 1.00 92.56 178 ASP A N 1
ATOM 1351 C CA . ASP A 1 178 ? 18.406 8.127 -11.236 1.00 92.56 178 ASP A CA 1
ATOM 1352 C C . ASP A 1 178 ? 17.771 7.356 -12.408 1.00 92.56 178 ASP A C 1
ATOM 1354 O O . ASP A 1 178 ? 17.488 7.920 -13.461 1.00 92.56 178 ASP A O 1
ATOM 1358 N N . ARG A 1 179 ? 17.438 6.075 -12.195 1.00 89.38 179 ARG A N 1
ATOM 1359 C CA . ARG A 1 179 ? 16.781 5.235 -13.210 1.00 89.38 179 ARG A CA 1
ATOM 1360 C C . ARG A 1 179 ? 15.331 5.623 -13.487 1.00 89.38 179 ARG A C 1
ATOM 1362 O O . ARG A 1 179 ? 14.880 5.446 -14.614 1.00 89.38 179 ARG A O 1
ATOM 1369 N N . PHE A 1 180 ? 14.596 6.121 -12.494 1.00 87.12 180 PHE A N 1
ATOM 1370 C CA . PHE A 1 180 ? 13.241 6.644 -12.694 1.00 87.12 180 PHE A CA 1
ATOM 1371 C C . PHE A 1 180 ? 13.262 7.906 -13.562 1.00 87.12 180 PHE A C 1
ATOM 1373 O O . PHE A 1 180 ? 12.480 8.006 -14.507 1.00 87.12 180 PHE A O 1
ATOM 1380 N N . ASP A 1 181 ? 14.178 8.833 -13.274 1.00 82.75 181 ASP A N 1
ATOM 1381 C CA . ASP A 1 181 ? 14.359 10.044 -14.077 1.00 82.75 181 ASP A CA 1
ATOM 1382 C C . ASP A 1 181 ? 14.794 9.684 -15.511 1.00 82.75 181 ASP A C 1
ATOM 1384 O O . ASP A 1 181 ? 14.186 10.147 -16.476 1.00 82.75 181 ASP A O 1
ATOM 1388 N N . GLU A 1 182 ? 15.783 8.796 -15.671 1.00 82.44 182 GLU A N 1
ATOM 1389 C CA . GLU A 1 182 ? 16.252 8.325 -16.984 1.00 82.44 182 GLU A CA 1
ATOM 1390 C C . GLU A 1 182 ? 15.159 7.608 -17.792 1.00 82.44 182 GLU A C 1
ATOM 1392 O O . GLU A 1 182 ? 15.103 7.757 -19.015 1.00 82.44 182 GLU A O 1
ATOM 1397 N N . HIS A 1 183 ? 14.273 6.847 -17.140 1.00 80.06 183 HIS A N 1
ATOM 1398 C CA . HIS A 1 183 ? 13.229 6.073 -17.818 1.00 80.06 183 HIS A CA 1
ATOM 1399 C C . HIS A 1 183 ? 12.252 6.965 -18.600 1.00 80.06 183 HIS A C 1
ATOM 1401 O O . HIS A 1 183 ? 11.867 6.626 -19.720 1.00 80.06 183 HIS A O 1
ATOM 1407 N N . LEU A 1 184 ? 11.899 8.133 -18.052 1.00 70.50 184 LEU A N 1
ATOM 1408 C CA . LEU A 1 184 ? 11.087 9.136 -18.751 1.00 70.50 184 LEU A CA 1
ATOM 1409 C C . LEU A 1 184 ? 11.930 10.204 -19.464 1.00 70.50 184 LEU A C 1
ATOM 1411 O O . LEU A 1 184 ? 11.388 11.179 -19.982 1.00 70.50 184 LEU A O 1
ATOM 1415 N N . GLY A 1 185 ? 13.242 9.996 -19.556 1.00 78.62 185 GLY A N 1
ATOM 1416 C CA . GLY A 1 185 ? 14.202 10.865 -20.227 1.00 78.62 185 GLY A CA 1
ATOM 1417 C C . GLY A 1 185 ? 14.915 11.816 -19.272 1.00 78.62 185 GLY A C 1
ATOM 1418 O O . GLY A 1 185 ? 16.139 11.913 -19.332 1.00 78.62 185 GLY A O 1
ATOM 1419 N N . ASP A 1 186 ? 14.172 12.501 -18.402 1.00 82.06 186 ASP A N 1
ATOM 1420 C CA . ASP A 1 186 ? 14.730 13.337 -17.342 1.00 82.06 186 ASP A CA 1
ATOM 1421 C C . ASP A 1 186 ? 13.739 13.576 -16.182 1.00 82.06 186 ASP A C 1
ATOM 1423 O O . ASP A 1 186 ? 12.536 13.294 -16.255 1.00 82.06 186 ASP A O 1
ATOM 1427 N N . ALA A 1 187 ? 14.262 14.173 -15.108 1.00 86.50 187 ALA A N 1
ATOM 1428 C CA . ALA A 1 187 ? 13.508 14.565 -13.921 1.00 86.50 187 ALA A CA 1
ATOM 1429 C C . ALA A 1 187 ? 12.347 15.532 -14.215 1.00 86.50 187 ALA A C 1
ATOM 1431 O O . ALA A 1 187 ? 11.331 15.519 -13.516 1.00 86.50 187 ALA A O 1
ATOM 1432 N N . GLN A 1 188 ? 12.471 16.385 -15.239 1.00 88.00 188 GLN A N 1
ATOM 1433 C CA . GLN A 1 188 ? 11.431 17.350 -15.593 1.00 88.00 188 GLN A CA 1
ATOM 1434 C C . GLN A 1 188 ? 10.243 16.650 -16.257 1.00 88.00 188 GLN A C 1
ATOM 1436 O O . GLN A 1 188 ? 9.090 16.971 -15.957 1.00 88.00 188 GLN A O 1
ATOM 1441 N N . ARG A 1 189 ? 10.503 15.672 -17.128 1.00 79.94 189 ARG A N 1
ATOM 1442 C CA . ARG A 1 189 ? 9.468 14.864 -17.763 1.00 79.94 189 ARG A CA 1
ATOM 1443 C C . ARG A 1 189 ? 8.763 13.983 -16.743 1.00 79.94 189 ARG A C 1
ATOM 1445 O O . ARG A 1 189 ? 7.533 13.951 -16.769 1.00 79.94 189 ARG A O 1
ATOM 1452 N N . LEU A 1 190 ? 9.498 13.351 -15.825 1.00 79.31 190 LEU A N 1
ATOM 1453 C CA . LEU A 1 190 ? 8.895 12.607 -14.717 1.00 79.31 190 LEU A CA 1
ATOM 1454 C C . LEU A 1 190 ? 8.020 13.518 -13.849 1.00 79.31 190 LEU A C 1
ATOM 1456 O O . LEU A 1 190 ? 6.861 13.191 -13.607 1.00 79.31 190 LEU A O 1
ATOM 1460 N N . ALA A 1 191 ? 8.502 14.712 -13.492 1.00 86.62 191 ALA A N 1
ATOM 1461 C CA . ALA A 1 191 ? 7.704 15.684 -12.750 1.00 86.62 191 ALA A CA 1
ATOM 1462 C C . ALA A 1 191 ? 6.438 16.131 -13.492 1.00 86.62 191 ALA A C 1
ATOM 1464 O O . ALA A 1 191 ? 5.408 16.352 -12.859 1.00 86.62 191 ALA A O 1
ATOM 1465 N N . HIS A 1 192 ? 6.488 16.237 -14.821 1.00 80.19 192 HIS A N 1
ATOM 1466 C CA . HIS A 1 192 ? 5.313 16.554 -15.628 1.00 80.19 192 HIS A CA 1
ATOM 1467 C C . HIS A 1 192 ? 4.263 15.430 -15.609 1.00 80.19 192 HIS A C 1
ATOM 1469 O O . HIS A 1 192 ? 3.073 15.726 -15.579 1.00 80.19 192 HIS A O 1
ATOM 1475 N N . VAL A 1 193 ? 4.691 14.161 -15.614 1.00 77.31 193 VAL A N 1
ATOM 1476 C CA . VAL A 1 193 ? 3.790 12.993 -15.564 1.00 77.31 193 VAL A CA 1
ATOM 1477 C C . VAL A 1 193 ? 3.241 12.781 -14.157 1.00 77.31 193 VAL A C 1
ATOM 1479 O O . VAL A 1 193 ? 2.032 12.727 -13.958 1.00 77.31 193 VAL A O 1
ATOM 1482 N N . THR A 1 194 ? 4.127 12.666 -13.167 1.00 81.00 194 THR A N 1
ATOM 1483 C CA . THR A 1 194 ? 3.776 12.176 -11.827 1.00 81.00 194 THR A CA 1
ATOM 1484 C C . THR A 1 194 ? 3.677 13.286 -10.784 1.00 81.00 194 THR A C 1
ATOM 1486 O O . THR A 1 194 ? 3.545 13.003 -9.597 1.00 81.00 194 THR A O 1
ATOM 1489 N N . GLY A 1 195 ? 3.805 14.553 -11.188 1.00 84.56 195 GLY A N 1
ATOM 1490 C CA . GLY A 1 195 ? 3.748 15.727 -10.308 1.00 84.56 195 GLY A CA 1
ATOM 1491 C C . GLY A 1 195 ? 5.018 15.999 -9.496 1.00 84.56 195 GLY A C 1
ATOM 1492 O O . GLY A 1 195 ? 5.058 16.958 -8.727 1.00 84.56 195 GLY A O 1
ATOM 1493 N N . SER A 1 196 ? 6.057 15.171 -9.616 1.00 86.00 196 SER A N 1
ATOM 1494 C CA . SER A 1 196 ? 7.342 15.325 -8.918 1.00 86.00 196 SER A CA 1
ATOM 1495 C C . SER A 1 196 ? 8.447 14.544 -9.626 1.00 86.00 196 SER A C 1
ATOM 1497 O O . SER A 1 196 ? 8.172 13.492 -10.197 1.00 86.00 196 SER A O 1
ATOM 1499 N N . ALA A 1 197 ? 9.686 15.037 -9.566 1.00 88.88 197 ALA A N 1
ATOM 1500 C CA . ALA A 1 197 ? 10.865 14.260 -9.959 1.00 88.88 197 ALA A CA 1
ATOM 1501 C C . ALA A 1 197 ? 11.047 13.038 -9.038 1.00 88.88 197 ALA A C 1
ATOM 1503 O O . ALA A 1 197 ? 10.363 12.926 -8.010 1.00 88.88 197 ALA A O 1
ATOM 1504 N N . ALA A 1 198 ? 11.960 12.129 -9.385 1.00 89.81 198 ALA A N 1
ATOM 1505 C CA . ALA A 1 198 ? 12.208 10.956 -8.566 1.00 89.81 198 ALA A CA 1
ATOM 1506 C C . ALA A 1 198 ? 12.758 11.362 -7.196 1.00 89.81 198 ALA A C 1
ATOM 1508 O O . ALA A 1 198 ? 13.632 12.224 -7.071 1.00 89.81 198 ALA A O 1
ATOM 1509 N N . HIS A 1 199 ? 12.250 10.737 -6.137 1.00 91.25 199 HIS A N 1
ATOM 1510 C CA . HIS A 1 199 ? 12.735 11.018 -4.796 1.00 91.25 199 HIS A CA 1
ATOM 1511 C C . HIS A 1 199 ? 12.864 9.751 -3.960 1.00 91.25 199 HIS A C 1
ATOM 1513 O O . HIS A 1 199 ? 12.082 8.813 -4.099 1.00 91.25 199 HIS A O 1
ATOM 1519 N N . HIS A 1 200 ? 13.847 9.742 -3.055 1.00 92.81 200 HIS A N 1
ATOM 1520 C CA . HIS A 1 200 ? 14.265 8.531 -2.355 1.00 92.81 200 HIS A CA 1
ATOM 1521 C C . HIS A 1 200 ? 13.121 7.820 -1.638 1.00 92.81 200 HIS A C 1
ATOM 1523 O O . HIS A 1 200 ? 12.951 6.605 -1.702 1.00 92.81 200 HIS A O 1
ATOM 1529 N N . ARG A 1 201 ? 12.297 8.617 -0.971 1.00 91.06 201 ARG A N 1
ATOM 1530 C CA . ARG A 1 201 ? 11.187 8.120 -0.176 1.00 91.06 201 ARG A CA 1
ATOM 1531 C C . ARG A 1 201 ? 9.986 7.672 -0.995 1.00 91.06 201 ARG A C 1
ATOM 1533 O O . ARG A 1 201 ? 9.132 6.995 -0.441 1.00 91.06 201 ARG A O 1
ATOM 1540 N N . PHE A 1 202 ? 9.880 8.078 -2.263 1.00 93.25 202 PHE A N 1
ATOM 1541 C CA . PHE A 1 202 ? 8.689 7.815 -3.066 1.00 93.25 202 PHE A CA 1
ATOM 1542 C C . PHE A 1 202 ? 8.548 6.317 -3.309 1.00 93.25 202 PHE A C 1
ATOM 1544 O O . PHE A 1 202 ? 9.517 5.589 -3.516 1.00 93.25 202 PHE A O 1
ATOM 1551 N N . THR A 1 203 ? 7.311 5.838 -3.259 1.00 94.25 203 THR A N 1
ATOM 1552 C CA . THR A 1 203 ? 7.055 4.404 -3.115 1.00 94.25 203 THR A CA 1
ATOM 1553 C C . THR A 1 203 ? 7.586 3.578 -4.284 1.00 94.25 203 THR A C 1
ATOM 1555 O O . THR A 1 203 ? 8.067 2.472 -4.063 1.00 94.25 203 THR A O 1
ATOM 1558 N N . GLY A 1 204 ? 7.566 4.102 -5.513 1.00 92.81 204 GLY A N 1
ATOM 1559 C CA . GLY A 1 204 ? 8.093 3.411 -6.690 1.00 92.81 204 GLY A CA 1
ATOM 1560 C C . GLY A 1 204 ? 9.581 3.070 -6.577 1.00 92.81 204 GLY A C 1
ATOM 1561 O O . GLY A 1 204 ? 9.969 1.932 -6.851 1.00 92.81 204 GLY A O 1
ATOM 1562 N N . THR A 1 205 ? 10.410 4.004 -6.099 1.00 93.75 205 THR A N 1
ATOM 1563 C CA . THR A 1 205 ? 11.859 3.779 -5.951 1.00 93.75 205 THR A CA 1
ATOM 1564 C C . THR A 1 205 ? 12.152 2.777 -4.829 1.00 93.75 205 THR A C 1
ATOM 1566 O O . THR A 1 205 ? 13.005 1.899 -4.984 1.00 93.75 205 THR A O 1
ATOM 1569 N N . GLN A 1 206 ? 11.374 2.822 -3.742 1.00 97.44 206 GLN A N 1
ATOM 1570 C CA . GLN A 1 206 ? 11.432 1.848 -2.645 1.00 97.44 206 GLN A CA 1
ATOM 1571 C C . GLN A 1 206 ? 11.034 0.435 -3.097 1.00 97.44 206 GLN A C 1
ATOM 1573 O O . GLN A 1 206 ? 11.740 -0.533 -2.804 1.00 97.44 206 GLN A O 1
ATOM 1578 N N . ILE A 1 207 ? 9.953 0.309 -3.877 1.00 95.94 207 ILE A N 1
ATOM 1579 C CA . ILE A 1 207 ? 9.517 -0.966 -4.464 1.00 95.94 207 ILE A CA 1
ATOM 1580 C C . ILE A 1 207 ? 10.615 -1.542 -5.363 1.00 95.94 207 ILE A C 1
ATOM 1582 O O . ILE A 1 207 ? 10.951 -2.723 -5.248 1.00 95.94 207 ILE A O 1
ATOM 1586 N N . MET A 1 208 ? 11.200 -0.715 -6.238 1.00 93.81 208 MET A N 1
ATOM 1587 C CA . MET A 1 208 ? 12.262 -1.141 -7.152 1.00 93.81 208 MET A CA 1
ATOM 1588 C C . MET A 1 208 ? 13.475 -1.680 -6.384 1.00 93.81 208 MET A C 1
ATOM 1590 O O . MET A 1 208 ? 13.959 -2.773 -6.682 1.00 93.81 208 MET A O 1
ATOM 1594 N N . ARG A 1 209 ? 13.920 -0.970 -5.342 1.00 96.44 209 ARG A N 1
ATOM 1595 C CA . ARG A 1 209 ? 15.032 -1.411 -4.489 1.00 96.44 209 ARG A CA 1
ATOM 1596 C C . ARG A 1 209 ? 14.721 -2.719 -3.769 1.00 96.44 209 ARG A C 1
ATOM 1598 O O . ARG A 1 209 ? 15.562 -3.618 -3.739 1.00 96.44 209 ARG A O 1
ATOM 1605 N N . LEU A 1 210 ? 13.531 -2.844 -3.184 1.00 96.31 210 LEU A N 1
ATOM 1606 C CA . LEU A 1 210 ? 13.136 -4.054 -2.465 1.00 96.31 210 LEU A CA 1
ATOM 1607 C C . LEU A 1 210 ? 13.020 -5.263 -3.395 1.00 96.31 210 LEU A C 1
ATOM 1609 O O . LEU A 1 210 ? 13.450 -6.350 -3.013 1.00 96.31 210 LEU A O 1
ATOM 1613 N N . ARG A 1 211 ? 12.530 -5.079 -4.625 1.00 96.19 211 ARG A N 1
ATOM 1614 C CA . ARG A 1 211 ? 12.528 -6.125 -5.657 1.00 96.19 211 ARG A CA 1
ATOM 1615 C C . ARG A 1 211 ? 13.941 -6.606 -5.987 1.00 96.19 211 ARG A C 1
ATOM 1617 O O . ARG A 1 211 ? 14.154 -7.806 -6.124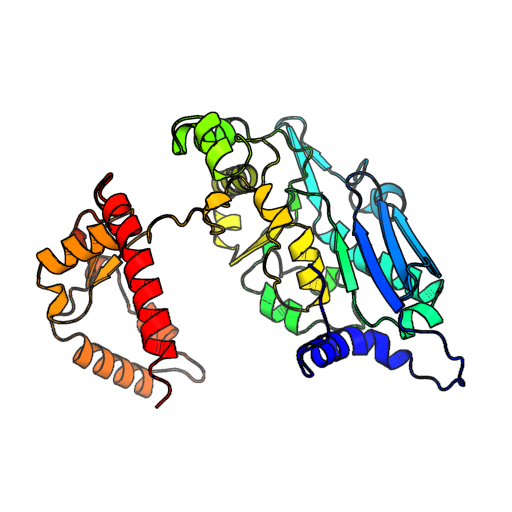 1.00 96.19 211 ARG A O 1
ATOM 1624 N N . GLU A 1 212 ? 14.899 -5.692 -6.101 1.00 93.50 212 GLU A N 1
ATOM 1625 C CA . GLU A 1 212 ? 16.296 -6.016 -6.421 1.00 93.50 212 GLU A CA 1
ATOM 1626 C C . GLU A 1 212 ? 17.011 -6.716 -5.266 1.00 93.50 212 GLU A C 1
ATOM 1628 O O . GLU A 1 212 ? 17.678 -7.730 -5.467 1.00 93.50 212 GLU A O 1
ATOM 1633 N N . LYS A 1 213 ? 16.850 -6.201 -4.044 1.00 95.88 213 LYS A N 1
ATOM 1634 C CA . LYS A 1 213 ? 17.493 -6.760 -2.850 1.00 95.88 213 LYS A CA 1
ATOM 1635 C C . LYS A 1 213 ? 16.845 -8.050 -2.361 1.00 95.88 213 LYS A C 1
ATOM 1637 O O . LYS A 1 213 ? 17.517 -8.895 -1.773 1.00 95.88 213 LYS A O 1
ATOM 1642 N N . ARG A 1 214 ? 15.528 -8.177 -2.520 1.00 96.50 214 ARG A N 1
ATOM 1643 C CA . ARG A 1 214 ? 14.718 -9.263 -1.953 1.00 96.50 214 ARG A CA 1
ATOM 1644 C C . ARG A 1 214 ? 13.767 -9.835 -3.014 1.00 96.50 214 ARG A C 1
ATOM 1646 O O . ARG A 1 214 ? 12.551 -9.812 -2.818 1.00 96.50 214 ARG A O 1
ATOM 1653 N N . PRO A 1 215 ? 14.293 -10.404 -4.115 1.00 94.31 215 PRO A N 1
ATOM 1654 C CA . PRO A 1 215 ? 13.468 -10.873 -5.230 1.00 94.31 215 PRO A CA 1
ATOM 1655 C C . PRO A 1 215 ? 12.474 -11.965 -4.820 1.00 94.31 215 PRO A C 1
ATOM 1657 O O . PRO A 1 215 ? 11.344 -11.960 -5.293 1.00 94.31 215 PRO A O 1
ATOM 1660 N N . ALA A 1 216 ? 12.854 -12.857 -3.898 1.00 94.88 216 ALA A N 1
ATOM 1661 C CA . ALA A 1 216 ? 11.959 -13.896 -3.385 1.00 94.88 216 ALA A CA 1
ATOM 1662 C C . ALA A 1 216 ? 10.784 -13.317 -2.574 1.00 94.88 216 ALA A C 1
ATOM 1664 O O . ALA A 1 216 ? 9.655 -13.768 -2.731 1.00 94.88 216 ALA A O 1
ATOM 1665 N N . MET A 1 217 ? 11.030 -12.284 -1.756 1.00 97.25 217 MET A N 1
ATOM 1666 C CA . MET A 1 217 ? 9.964 -11.576 -1.034 1.00 97.25 217 MET A CA 1
ATOM 1667 C C . MET A 1 217 ? 9.011 -10.890 -2.013 1.00 97.25 217 MET A C 1
ATOM 1669 O O . MET A 1 217 ? 7.796 -11.023 -1.895 1.00 97.25 217 MET A O 1
ATOM 1673 N N . TYR A 1 218 ? 9.559 -10.185 -3.006 1.00 93.50 218 TYR A N 1
ATOM 1674 C CA . TYR A 1 218 ? 8.740 -9.499 -3.999 1.00 93.50 218 TYR A CA 1
ATOM 1675 C C . TYR A 1 218 ? 7.901 -10.494 -4.814 1.00 93.50 218 TYR A C 1
ATOM 1677 O O . TYR A 1 218 ? 6.718 -10.261 -5.019 1.00 93.50 218 TYR A O 1
ATOM 1685 N N . ALA A 1 219 ? 8.471 -11.642 -5.195 1.00 90.19 219 ALA A N 1
ATOM 1686 C CA . ALA A 1 219 ? 7.742 -12.717 -5.869 1.00 90.19 219 ALA A CA 1
ATOM 1687 C C . ALA A 1 219 ? 6.620 -13.331 -5.008 1.00 90.19 219 ALA A C 1
ATOM 1689 O O . ALA A 1 219 ? 5.602 -13.747 -5.549 1.00 90.19 219 ALA A O 1
ATOM 1690 N N . ALA A 1 220 ? 6.786 -13.363 -3.682 1.00 92.38 220 ALA A N 1
ATOM 1691 C CA . ALA A 1 220 ? 5.753 -13.793 -2.738 1.00 92.38 220 ALA A CA 1
ATOM 1692 C C . ALA A 1 220 ? 4.711 -12.698 -2.427 1.00 92.38 220 ALA A C 1
ATOM 1694 O O . ALA A 1 220 ? 3.774 -12.936 -1.667 1.00 92.38 220 ALA A O 1
ATOM 1695 N N . THR A 1 221 ? 4.871 -11.488 -2.973 1.00 92.94 221 THR A N 1
ATOM 1696 C CA . THR A 1 221 ? 3.953 -10.369 -2.748 1.00 92.94 221 THR A CA 1
ATOM 1697 C C . THR A 1 221 ? 2.818 -10.410 -3.766 1.00 92.94 221 THR A C 1
ATOM 1699 O O . THR A 1 221 ? 3.043 -10.206 -4.956 1.00 92.94 221 THR A O 1
ATOM 1702 N N . ALA A 1 222 ? 1.585 -10.603 -3.303 1.00 91.19 222 ALA A N 1
ATOM 1703 C CA . ALA A 1 222 ? 0.394 -10.549 -4.147 1.00 91.19 222 ALA A CA 1
ATOM 1704 C C . ALA A 1 222 ? -0.101 -9.111 -4.368 1.00 91.19 222 ALA A C 1
ATOM 1706 O O . ALA A 1 222 ? -0.669 -8.793 -5.414 1.00 91.19 222 ALA A O 1
ATOM 1707 N N . ARG A 1 223 ? 0.106 -8.222 -3.388 1.00 93.25 223 ARG A N 1
ATOM 1708 C CA . ARG A 1 223 ? -0.359 -6.832 -3.456 1.00 93.25 223 ARG A CA 1
ATOM 1709 C C . ARG A 1 223 ? 0.523 -5.896 -2.637 1.00 93.25 223 ARG A C 1
ATOM 1711 O O . ARG A 1 223 ? 1.011 -6.263 -1.578 1.00 93.25 223 ARG A O 1
ATOM 1718 N N . ILE A 1 224 ? 0.677 -4.656 -3.098 1.00 95.31 224 ILE A N 1
ATOM 1719 C CA . ILE A 1 224 ? 1.363 -3.585 -2.364 1.00 95.31 224 ILE A CA 1
ATOM 1720 C C . ILE A 1 224 ? 0.341 -2.506 -2.004 1.00 95.31 224 ILE A C 1
ATOM 1722 O O . ILE A 1 224 ? -0.504 -2.160 -2.831 1.00 95.31 224 ILE A O 1
ATOM 1726 N N . SER A 1 225 ? 0.425 -1.978 -0.785 1.00 94.88 225 SER A N 1
ATOM 1727 C CA . SER A 1 225 ? -0.430 -0.900 -0.273 1.00 94.88 225 SER A CA 1
ATOM 1728 C C . SER A 1 225 ? 0.413 0.226 0.317 1.00 94.88 225 SER A C 1
ATOM 1730 O O . SER A 1 225 ? 1.425 -0.035 0.961 1.00 94.88 225 SER A O 1
ATOM 1732 N N . LEU A 1 226 ? -0.036 1.473 0.163 1.00 92.88 226 LEU A N 1
ATOM 1733 C CA . LEU A 1 226 ? 0.436 2.608 0.959 1.00 92.88 226 LEU A CA 1
ATOM 1734 C C . LEU A 1 226 ? -0.097 2.470 2.385 1.00 92.88 226 LEU A C 1
ATOM 1736 O O . LEU A 1 226 ? -1.141 1.840 2.572 1.00 92.88 226 LEU A O 1
ATOM 1740 N N . ILE A 1 227 ? 0.552 3.085 3.379 1.00 91.88 227 ILE A N 1
ATOM 1741 C CA . ILE A 1 227 ? 0.106 2.998 4.788 1.00 91.88 227 ILE A CA 1
ATOM 1742 C C . ILE A 1 227 ? -1.358 3.453 4.961 1.00 91.88 227 ILE A C 1
ATOM 1744 O O . ILE A 1 227 ? -2.093 2.897 5.776 1.00 91.88 227 ILE A O 1
ATOM 1748 N N . SER A 1 228 ? -1.813 4.415 4.156 1.00 85.00 228 SER A N 1
ATOM 1749 C CA . SER A 1 228 ? -3.209 4.872 4.083 1.00 85.00 228 SER A CA 1
ATOM 1750 C C . SER A 1 228 ? -4.172 3.756 3.650 1.00 85.00 228 SER A C 1
ATOM 1752 O O . SER A 1 228 ? -5.102 3.403 4.378 1.00 85.00 228 SER A O 1
ATOM 1754 N N . SER A 1 229 ? -3.924 3.149 2.487 1.00 87.12 229 SER A N 1
ATOM 1755 C CA . SER A 1 229 ? -4.714 2.027 1.962 1.00 87.12 229 SER A CA 1
ATOM 1756 C C . SER A 1 229 ? -4.580 0.759 2.814 1.00 87.12 229 SER A C 1
ATOM 1758 O O . SER A 1 229 ? -5.531 -0.008 2.918 1.00 87.12 229 SER A O 1
ATOM 1760 N N . PHE A 1 230 ? -3.447 0.557 3.488 1.00 93.44 230 PHE A N 1
ATOM 1761 C CA . PHE A 1 230 ? -3.243 -0.508 4.469 1.00 93.44 230 PHE A CA 1
ATOM 1762 C C . PHE A 1 230 ? -4.188 -0.343 5.664 1.00 93.44 230 PHE A C 1
ATOM 1764 O O . PHE A 1 230 ? -4.944 -1.264 5.964 1.00 93.44 230 PHE A O 1
ATOM 1771 N N . LEU A 1 231 ? -4.231 0.845 6.283 1.00 88.31 231 LEU A N 1
ATOM 1772 C CA . LEU A 1 231 ? -5.165 1.140 7.375 1.00 88.31 231 LEU A CA 1
ATOM 1773 C C . LEU A 1 231 ? -6.619 0.936 6.928 1.00 88.31 231 LEU A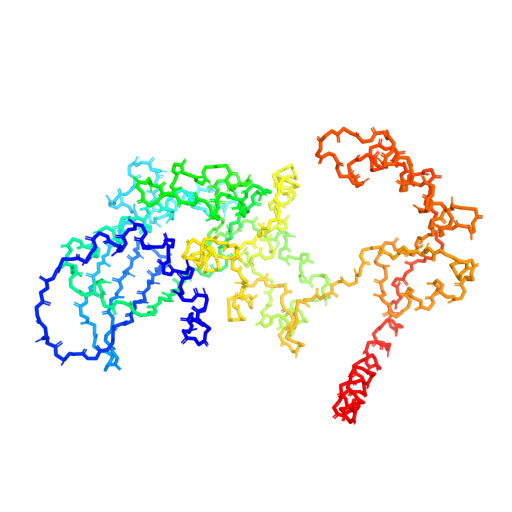 C 1
ATOM 1775 O O . LEU A 1 231 ? -7.399 0.290 7.626 1.00 88.31 231 LEU A O 1
ATOM 1779 N N . ALA A 1 232 ? -6.974 1.431 5.739 1.00 84.19 232 ALA A N 1
ATOM 1780 C CA . ALA A 1 232 ? -8.299 1.202 5.169 1.00 84.19 232 ALA A CA 1
ATOM 1781 C C . ALA A 1 232 ? -8.588 -0.297 4.973 1.00 84.19 232 ALA A C 1
ATOM 1783 O O . ALA A 1 232 ? -9.700 -0.739 5.248 1.00 84.19 232 ALA A O 1
ATOM 1784 N N . SER A 1 233 ? -7.594 -1.090 4.562 1.00 89.06 233 SER A N 1
ATOM 1785 C CA . SER A 1 233 ? -7.744 -2.537 4.359 1.00 89.06 233 SER A CA 1
ATOM 1786 C C . SER A 1 233 ? -8.075 -3.272 5.657 1.00 89.06 233 SER A C 1
ATOM 1788 O O . SER A 1 233 ? -8.976 -4.111 5.683 1.00 89.06 233 SER A O 1
ATOM 1790 N N . LEU A 1 234 ? -7.397 -2.911 6.753 1.00 89.88 234 LEU A N 1
ATOM 1791 C CA . LEU A 1 234 ? -7.669 -3.465 8.083 1.00 89.88 234 LEU A CA 1
ATOM 1792 C C . LEU A 1 234 ? -9.101 -3.162 8.536 1.00 89.88 234 LEU A C 1
ATOM 1794 O O . LEU A 1 234 ? -9.794 -4.045 9.031 1.00 89.88 234 LEU A O 1
ATOM 1798 N N . LEU A 1 235 ? -9.564 -1.926 8.326 1.00 84.12 235 LEU A N 1
ATOM 1799 C CA . LEU A 1 235 ? -10.918 -1.504 8.695 1.00 84.12 235 LEU A CA 1
ATOM 1800 C C . LEU A 1 235 ? -12.000 -2.156 7.818 1.00 84.12 235 LEU A C 1
ATOM 1802 O O . LEU A 1 235 ? -13.107 -2.400 8.293 1.00 84.12 235 LEU A O 1
ATOM 1806 N N . LEU A 1 236 ? -11.692 -2.436 6.548 1.00 83.06 236 LEU A N 1
ATOM 1807 C CA . LEU A 1 236 ? -12.605 -3.083 5.603 1.00 83.06 236 LEU A CA 1
ATOM 1808 C C . LEU A 1 236 ? -12.664 -4.611 5.757 1.00 83.06 236 LEU A C 1
ATOM 1810 O O . LEU A 1 236 ? -13.654 -5.216 5.341 1.00 83.06 236 LEU A O 1
ATOM 1814 N N . GLY A 1 237 ? -11.613 -5.245 6.288 1.00 89.31 237 GLY A N 1
ATOM 1815 C CA . GLY A 1 237 ? -11.460 -6.704 6.256 1.00 89.31 237 GLY A CA 1
ATOM 1816 C C . GLY A 1 237 ? -11.311 -7.256 4.831 1.00 89.31 237 GLY A C 1
ATOM 1817 O O . GLY A 1 237 ? -11.820 -8.335 4.530 1.00 89.31 237 GLY A O 1
ATOM 1818 N N . ARG A 1 238 ? -10.690 -6.471 3.943 1.00 91.00 238 ARG A N 1
ATOM 1819 C CA . ARG A 1 238 ? -10.271 -6.810 2.569 1.00 91.00 238 ARG A CA 1
ATOM 1820 C C . ARG A 1 238 ? -9.286 -5.756 2.077 1.00 91.00 238 ARG A C 1
ATOM 1822 O O . ARG A 1 238 ? -9.276 -4.653 2.625 1.00 91.00 238 ARG A O 1
ATOM 1829 N N . ILE A 1 239 ? -8.517 -6.027 1.030 1.00 86.75 239 ILE A N 1
ATOM 1830 C CA . ILE A 1 239 ? -7.559 -5.037 0.524 1.00 86.75 239 ILE A CA 1
ATOM 1831 C C . ILE A 1 239 ? -8.303 -3.843 -0.100 1.00 86.75 239 ILE A C 1
ATOM 1833 O O . ILE A 1 239 ? -9.112 -3.976 -1.020 1.00 86.75 239 ILE A O 1
ATOM 1837 N N . ALA A 1 240 ? -8.016 -2.644 0.407 1.00 82.25 240 ALA A N 1
ATOM 1838 C CA . ALA A 1 240 ? -8.547 -1.387 -0.101 1.00 82.25 240 ALA A CA 1
ATOM 1839 C C . ALA A 1 240 ? -7.801 -0.933 -1.372 1.00 82.25 240 ALA A C 1
ATOM 1841 O O . ALA A 1 240 ? -6.586 -1.138 -1.489 1.00 82.25 240 ALA A O 1
ATOM 1842 N N . PRO A 1 241 ? -8.480 -0.248 -2.310 1.00 80.19 241 PRO A N 1
ATOM 1843 C CA . PRO A 1 241 ? -7.782 0.470 -3.366 1.00 80.19 241 PRO A CA 1
ATOM 1844 C C . PRO A 1 241 ? -6.966 1.629 -2.776 1.00 80.19 241 PRO A C 1
ATOM 1846 O O . PRO A 1 241 ? -7.113 2.005 -1.611 1.00 80.19 241 PRO A O 1
ATOM 1849 N N . PHE A 1 242 ? -6.100 2.219 -3.590 1.00 78.62 242 PHE A N 1
ATOM 1850 C CA . PHE A 1 242 ? -5.448 3.463 -3.206 1.00 78.62 242 PHE A CA 1
ATOM 1851 C C . PHE A 1 242 ? -6.405 4.652 -3.359 1.00 78.62 242 PHE A C 1
ATOM 1853 O O . PHE A 1 242 ? -7.347 4.594 -4.151 1.00 78.62 242 PHE A O 1
ATOM 1860 N N . ASP A 1 243 ? -6.157 5.740 -2.632 1.00 77.00 243 ASP A N 1
ATOM 1861 C CA . ASP A 1 243 ? -6.781 7.025 -2.936 1.00 77.00 243 ASP A CA 1
ATOM 1862 C C . ASP A 1 243 ? -5.892 7.856 -3.873 1.00 77.00 243 ASP A C 1
ATOM 1864 O O . ASP A 1 243 ? -4.666 7.782 -3.815 1.00 77.00 243 ASP A O 1
ATOM 1868 N N . ILE A 1 244 ? -6.520 8.668 -4.727 1.00 72.94 244 ILE A N 1
ATOM 1869 C CA . ILE A 1 244 ? -5.821 9.445 -5.762 1.00 72.94 244 ILE A CA 1
ATOM 1870 C C . ILE A 1 244 ? -4.818 10.437 -5.155 1.00 72.94 244 ILE A C 1
ATOM 1872 O O . ILE A 1 244 ? -3.800 10.722 -5.774 1.00 72.94 244 ILE A O 1
ATOM 1876 N N . SER A 1 245 ? -5.066 10.957 -3.949 1.00 72.62 245 SER A N 1
ATOM 1877 C CA . SER A 1 245 ? -4.177 11.959 -3.357 1.00 72.62 245 SER A CA 1
ATOM 1878 C C . SER A 1 245 ? -2.858 11.366 -2.873 1.00 72.62 245 SER A C 1
ATOM 1880 O O . SER A 1 245 ? -1.854 12.071 -2.881 1.00 72.62 245 SER A O 1
ATOM 1882 N N . ASP A 1 246 ? -2.845 10.121 -2.400 1.00 77.38 246 ASP A N 1
ATOM 1883 C CA . ASP A 1 246 ? -1.634 9.529 -1.825 1.00 77.38 246 ASP A CA 1
ATOM 1884 C C . ASP A 1 246 ? -0.770 8.833 -2.894 1.00 77.38 246 ASP A C 1
ATOM 1886 O O . ASP A 1 246 ? 0.460 8.835 -2.802 1.00 77.38 246 ASP A O 1
ATOM 1890 N N . ILE A 1 247 ? -1.377 8.329 -3.981 1.00 82.38 247 ILE A N 1
ATOM 1891 C CA . ILE A 1 247 ? -0.630 7.699 -5.091 1.00 82.38 247 ILE A CA 1
ATOM 1892 C C . ILE A 1 247 ? 0.247 8.668 -5.882 1.00 82.38 247 ILE A C 1
ATOM 1894 O O . ILE A 1 247 ? 1.247 8.249 -6.469 1.00 82.38 247 ILE A O 1
ATOM 1898 N N . THR A 1 248 ? -0.050 9.970 -5.861 1.00 82.06 248 THR A N 1
ATOM 1899 C CA . THR A 1 248 ? 0.835 10.974 -6.472 1.00 82.06 248 THR A CA 1
ATOM 1900 C C . THR A 1 248 ? 2.202 11.031 -5.781 1.00 82.06 248 THR A C 1
ATOM 1902 O O . THR A 1 248 ? 3.178 11.478 -6.372 1.00 82.06 248 THR A O 1
ATOM 1905 N N . GLY A 1 249 ? 2.315 10.515 -4.552 1.00 85.75 249 GLY A N 1
ATOM 1906 C CA . GLY A 1 249 ? 3.577 10.354 -3.828 1.00 85.75 249 GLY A CA 1
ATOM 1907 C C . GLY A 1 249 ? 4.386 9.105 -4.203 1.00 85.75 249 GLY A C 1
ATOM 1908 O O . GLY A 1 249 ? 5.285 8.733 -3.446 1.00 85.75 249 GLY A O 1
ATOM 1909 N N . MET A 1 250 ? 4.067 8.417 -5.307 1.00 88.06 250 MET A N 1
ATOM 1910 C CA . MET A 1 250 ? 4.692 7.133 -5.662 1.00 88.06 250 MET A CA 1
ATOM 1911 C C . MET A 1 250 ? 5.661 7.191 -6.852 1.00 88.06 250 MET A C 1
ATOM 1913 O O . MET A 1 250 ? 6.410 6.236 -7.022 1.00 88.06 250 MET A O 1
ATOM 1917 N N . ASN A 1 251 ? 5.659 8.254 -7.669 1.00 88.94 251 ASN A N 1
ATOM 1918 C CA . ASN A 1 251 ? 6.286 8.289 -9.010 1.00 88.94 251 ASN A CA 1
ATOM 1919 C C . ASN A 1 251 ? 5.776 7.190 -9.975 1.00 88.94 251 ASN A C 1
ATOM 1921 O O . ASN A 1 251 ? 6.495 6.781 -10.877 1.00 88.94 251 ASN A O 1
ATOM 1925 N N . LEU A 1 252 ? 4.546 6.698 -9.787 1.00 82.31 252 LEU A N 1
ATOM 1926 C CA . LEU A 1 252 ? 3.954 5.624 -10.607 1.00 82.31 252 LEU A CA 1
ATOM 1927 C C . LEU A 1 252 ? 2.619 6.012 -11.269 1.00 82.31 252 LEU A C 1
ATOM 1929 O O . LEU A 1 252 ? 2.148 5.314 -12.164 1.00 82.31 252 LEU A O 1
ATOM 1933 N N . TRP A 1 253 ? 1.990 7.094 -10.808 1.00 82.56 253 TRP A N 1
ATOM 1934 C CA . TRP A 1 253 ? 0.688 7.555 -11.285 1.00 82.56 253 TRP A CA 1
ATOM 1935 C C . TRP A 1 253 ? 0.861 8.699 -12.281 1.00 82.56 253 TRP A C 1
ATOM 1937 O O . TRP A 1 253 ? 1.511 9.694 -11.954 1.00 82.56 253 TRP A O 1
ATOM 1947 N N . ASP A 1 254 ? 0.272 8.569 -13.467 1.00 79.62 254 ASP A N 1
ATOM 1948 C CA . ASP A 1 254 ? 0.197 9.643 -14.449 1.00 79.62 254 ASP A CA 1
ATOM 1949 C C . ASP A 1 254 ? -0.977 10.560 -14.063 1.00 79.62 254 ASP A C 1
ATOM 1951 O O . ASP A 1 254 ? -2.157 10.214 -14.154 1.00 79.62 254 ASP A O 1
ATOM 1955 N N . ILE A 1 255 ? -0.635 11.742 -13.545 1.00 73.06 255 ILE A N 1
ATOM 1956 C CA . ILE A 1 255 ? -1.610 12.710 -13.039 1.00 73.06 255 ILE A CA 1
ATOM 1957 C C . ILE A 1 255 ? -2.491 13.265 -14.169 1.00 73.06 255 ILE A C 1
ATOM 1959 O O . ILE A 1 255 ? -3.707 13.294 -13.964 1.00 73.06 255 ILE A O 1
ATOM 1963 N N . PRO A 1 256 ? -1.951 13.704 -15.329 1.00 70.06 256 PRO A N 1
ATOM 1964 C CA . PRO A 1 256 ? -2.776 14.200 -16.433 1.00 70.06 256 PRO A CA 1
ATOM 1965 C C . PRO A 1 256 ? -3.831 13.209 -16.936 1.00 70.06 256 PRO A C 1
ATOM 1967 O O . PRO A 1 256 ? -4.955 13.622 -17.217 1.00 70.06 256 PRO A O 1
ATOM 1970 N N . SER A 1 257 ? -3.482 11.927 -17.044 1.00 65.94 257 SER A N 1
ATOM 1971 C CA . SER A 1 257 ? -4.389 10.872 -17.521 1.00 65.94 257 SER A CA 1
ATOM 1972 C C . SER A 1 257 ? -5.286 10.290 -16.427 1.00 65.94 257 SER A C 1
ATOM 1974 O O . SER A 1 257 ? -6.253 9.597 -16.738 1.00 65.94 257 SER A O 1
ATOM 1976 N N . ALA A 1 258 ? -4.997 10.577 -15.151 1.00 69.88 258 ALA A N 1
ATOM 1977 C CA . ALA A 1 258 ? -5.655 9.957 -14.004 1.00 69.88 258 ALA A CA 1
ATOM 1978 C C . ALA A 1 258 ? -5.681 8.418 -14.100 1.00 69.88 258 ALA A C 1
ATOM 1980 O O . ALA A 1 258 ? -6.673 7.776 -13.738 1.00 69.88 258 ALA A O 1
ATOM 1981 N N . ALA A 1 259 ? -4.566 7.847 -14.552 1.00 64.38 259 ALA A N 1
ATOM 1982 C CA . ALA A 1 259 ? -4.327 6.417 -14.629 1.00 64.38 259 ALA A CA 1
ATOM 1983 C C . ALA A 1 259 ? -2.962 6.081 -14.013 1.00 64.38 259 ALA A C 1
ATOM 1985 O O . ALA A 1 259 ? -2.108 6.952 -13.804 1.00 64.38 259 ALA A O 1
ATOM 1986 N N . TRP A 1 260 ? -2.727 4.797 -13.719 1.00 64.62 260 TRP A N 1
ATOM 1987 C CA . TRP A 1 260 ? -1.344 4.364 -13.536 1.00 64.62 260 TRP A CA 1
ATOM 1988 C C . TRP A 1 260 ? -0.613 4.681 -14.835 1.00 64.62 260 TRP A C 1
ATOM 1990 O O . TRP A 1 260 ? -1.242 4.739 -15.891 1.00 64.62 260 TRP A O 1
ATOM 2000 N N . SER A 1 261 ? 0.694 4.925 -14.769 1.00 58.88 261 SER A N 1
ATOM 2001 C CA . SER A 1 261 ? 1.497 4.901 -15.988 1.00 58.88 261 SER A CA 1
ATOM 2002 C C . SER A 1 261 ? 1.405 3.476 -16.535 1.00 58.88 261 SER A C 1
ATOM 2004 O O . SER A 1 261 ? 2.201 2.618 -16.157 1.00 58.88 261 SER A O 1
ATOM 2006 N N . ASP A 1 262 ? 0.358 3.207 -17.316 1.00 49.47 262 ASP A N 1
ATOM 2007 C CA . ASP A 1 262 ? 0.008 1.900 -17.835 1.00 49.47 262 ASP A CA 1
ATOM 2008 C C . ASP A 1 262 ? 1.087 1.550 -18.852 1.00 49.47 262 ASP A C 1
ATOM 2010 O O . ASP A 1 262 ? 1.031 1.895 -20.034 1.00 49.47 262 ASP A O 1
ATOM 2014 N N . GLU A 1 263 ? 2.128 0.879 -18.369 1.00 54.06 263 GLU A N 1
ATOM 2015 C CA . GLU A 1 263 ? 2.972 0.105 -19.249 1.00 54.06 263 GLU A CA 1
ATOM 2016 C C . GLU A 1 263 ? 2.074 -0.958 -19.880 1.00 54.06 263 GLU A C 1
ATOM 2018 O O . GLU A 1 263 ? 1.587 -1.881 -19.225 1.00 54.06 263 GLU A O 1
ATOM 2023 N N . LEU A 1 264 ? 1.825 -0.773 -21.174 1.00 57.16 264 LEU A N 1
ATOM 2024 C CA . LEU A 1 264 ? 2.129 -1.765 -22.195 1.00 57.16 264 LEU A CA 1
ATOM 2025 C C . LEU A 1 264 ? 2.048 -3.215 -21.667 1.00 57.16 264 LEU A C 1
ATOM 2027 O O . LEU A 1 264 ? 2.950 -3.635 -20.933 1.00 57.16 264 LEU A O 1
ATOM 2031 N N . PRO A 1 265 ? 1.033 -4.024 -22.041 1.00 63.56 265 PRO A N 1
ATOM 2032 C CA . PRO A 1 265 ? 0.978 -5.425 -21.654 1.00 63.56 265 PRO A CA 1
ATOM 2033 C C . PRO A 1 265 ? 2.333 -6.076 -21.919 1.00 63.56 265 PRO A C 1
ATOM 2035 O O . PRO A 1 265 ? 2.881 -5.991 -23.015 1.00 63.56 265 PRO A O 1
ATOM 2038 N N . ARG A 1 266 ? 2.898 -6.738 -20.907 1.00 71.56 266 ARG A N 1
ATOM 2039 C CA . ARG A 1 266 ? 4.249 -7.303 -21.014 1.00 71.56 266 ARG A CA 1
ATOM 2040 C C . ARG A 1 266 ? 4.379 -8.226 -22.229 1.00 71.56 266 ARG A C 1
ATOM 2042 O O . ARG A 1 266 ? 5.374 -8.182 -22.936 1.00 71.56 266 ARG A O 1
ATOM 2049 N N . ARG A 1 267 ? 3.355 -9.039 -22.496 1.00 81.81 267 ARG A N 1
ATOM 2050 C CA . ARG A 1 267 ? 3.242 -9.911 -23.673 1.00 81.81 267 ARG A CA 1
ATOM 2051 C C . ARG A 1 267 ? 1.802 -9.927 -24.163 1.00 81.81 267 ARG A C 1
ATOM 2053 O O . ARG A 1 267 ? 0.882 -9.933 -23.349 1.00 81.81 267 ARG A O 1
ATOM 2060 N N . ILE A 1 268 ? 1.613 -10.008 -25.474 1.00 85.25 268 ILE A N 1
ATOM 2061 C CA . ILE A 1 268 ? 0.296 -10.223 -26.090 1.00 85.25 268 ILE A CA 1
ATOM 2062 C C . ILE A 1 268 ? 0.246 -11.660 -26.600 1.00 85.25 268 ILE A C 1
ATOM 2064 O O . ILE A 1 268 ? 1.095 -12.033 -27.400 1.00 85.25 268 ILE A O 1
ATOM 2068 N N . TYR A 1 269 ? -0.735 -12.456 -26.174 1.00 86.62 269 TYR A N 1
ATOM 2069 C CA . TYR A 1 269 ? -0.907 -13.835 -26.643 1.00 86.62 269 TYR A CA 1
ATOM 2070 C C . TYR A 1 269 ? -2.054 -13.942 -27.649 1.00 86.62 269 TYR A C 1
ATOM 2072 O O . TYR A 1 269 ? -3.188 -13.566 -27.358 1.00 86.62 269 TYR A O 1
ATOM 2080 N N . LEU A 1 270 ? -1.765 -14.489 -28.828 1.00 86.19 270 LEU A N 1
ATOM 2081 C CA . LEU A 1 270 ? -2.724 -14.709 -29.902 1.00 86.19 270 LEU A CA 1
ATOM 2082 C C . LEU A 1 270 ? -3.141 -16.179 -29.964 1.00 86.19 270 LEU A C 1
ATOM 2084 O O . LEU A 1 270 ? -2.303 -17.082 -30.052 1.00 86.19 270 LEU A O 1
ATOM 2088 N N . VAL A 1 271 ? -4.451 -16.410 -30.001 1.00 81.25 271 VAL A N 1
ATOM 2089 C CA . VAL A 1 271 ? -5.066 -17.741 -30.077 1.00 81.25 271 VAL A CA 1
ATOM 2090 C C . VAL A 1 271 ? -6.157 -17.783 -31.149 1.00 81.25 271 VAL A C 1
ATOM 2092 O O . VAL A 1 271 ? -6.764 -16.766 -31.479 1.00 81.25 271 VAL A O 1
ATOM 2095 N N . GLY A 1 272 ? -6.435 -18.976 -31.680 1.00 72.69 272 GLY A N 1
ATOM 2096 C CA . GLY A 1 272 ? -7.500 -19.201 -32.667 1.00 72.69 272 GLY A CA 1
ATOM 2097 C C . GLY A 1 272 ? -7.085 -18.949 -34.122 1.00 72.69 272 GLY A C 1
ATOM 2098 O O . GLY A 1 272 ? -5.984 -18.498 -34.399 1.00 72.69 272 GLY A O 1
ATOM 2099 N N . GLY A 1 273 ? -7.964 -19.259 -35.081 1.00 71.62 273 GLY A N 1
ATOM 2100 C CA . GLY A 1 273 ? -7.604 -19.279 -36.510 1.00 71.62 273 GLY A CA 1
ATOM 2101 C C . GLY A 1 273 ? -7.118 -17.939 -37.083 1.00 71.62 273 GLY A C 1
ATOM 2102 O O . GLY A 1 273 ? -6.288 -17.924 -37.989 1.00 71.62 273 GLY A O 1
ATOM 2103 N N . GLY A 1 274 ? -7.578 -16.812 -36.529 1.00 74.56 274 GLY A N 1
ATOM 2104 C CA . GLY A 1 274 ? -7.132 -15.474 -36.933 1.00 74.56 274 GLY A CA 1
ATOM 2105 C C . GLY A 1 274 ? -5.691 -15.142 -36.527 1.00 74.56 274 GLY A C 1
ATOM 2106 O O . GLY A 1 274 ? -5.064 -14.307 -37.174 1.00 74.56 274 GLY A O 1
ATOM 2107 N N . SER A 1 275 ? -5.129 -15.822 -35.517 1.00 80.94 275 SER A N 1
ATOM 2108 C CA . SER A 1 275 ? -3.756 -15.575 -35.046 1.00 80.94 275 SER A CA 1
ATOM 2109 C C . SER A 1 275 ? -2.677 -15.977 -36.056 1.00 80.94 275 SER A C 1
ATOM 2111 O O . SER A 1 275 ? -1.513 -15.612 -35.902 1.00 80.94 275 SER A O 1
ATOM 2113 N N . LEU A 1 276 ? -3.046 -16.724 -37.102 1.00 81.94 276 LEU A N 1
ATOM 2114 C CA . LEU A 1 276 ? -2.139 -17.106 -38.181 1.00 81.94 276 LEU A CA 1
ATOM 2115 C C . LEU A 1 276 ? -1.782 -15.939 -39.105 1.00 81.94 276 LEU A C 1
ATOM 2117 O O . LEU A 1 276 ? -0.794 -16.040 -39.826 1.00 81.94 276 LEU A O 1
ATOM 2121 N N . ASN A 1 277 ? -2.559 -14.851 -39.098 1.00 87.31 277 ASN A N 1
ATOM 2122 C CA . ASN A 1 277 ? -2.296 -13.687 -39.933 1.00 87.31 277 ASN A CA 1
ATOM 2123 C C . ASN A 1 277 ? -1.260 -12.758 -39.263 1.00 87.31 277 ASN A C 1
ATOM 2125 O O . ASN A 1 277 ? -1.590 -12.118 -38.260 1.00 87.31 277 ASN A O 1
ATOM 2129 N N . PRO A 1 278 ? -0.044 -12.605 -39.826 1.00 87.75 278 PRO A N 1
ATOM 2130 C CA . PRO A 1 278 ? 0.996 -11.763 -39.233 1.00 87.75 278 PRO A CA 1
ATOM 2131 C C . PRO A 1 278 ? 0.591 -10.291 -39.109 1.00 87.75 278 PRO A C 1
ATOM 2133 O O . PRO A 1 278 ? 0.984 -9.630 -38.152 1.00 87.75 278 PRO A O 1
ATOM 2136 N N . ALA A 1 279 ? -0.244 -9.784 -40.024 1.00 91.06 279 ALA A N 1
ATOM 2137 C CA . ALA A 1 279 ? -0.710 -8.400 -39.979 1.00 91.06 279 ALA A CA 1
ATOM 2138 C C . ALA A 1 279 ? -1.593 -8.134 -38.750 1.00 91.06 279 ALA A C 1
ATOM 2140 O O . ALA A 1 279 ? -1.514 -7.060 -38.163 1.00 91.06 279 ALA A O 1
ATOM 2141 N N . ILE A 1 280 ? -2.392 -9.119 -38.321 1.00 85.25 280 ILE A N 1
ATOM 2142 C CA . ILE A 1 280 ? -3.195 -9.006 -37.095 1.00 85.25 280 ILE A CA 1
ATOM 2143 C C . ILE A 1 280 ? -2.272 -8.931 -35.876 1.00 85.25 280 ILE A C 1
ATOM 2145 O O . ILE A 1 280 ? -2.462 -8.071 -35.023 1.00 85.25 280 ILE A O 1
ATOM 2149 N N . GLY A 1 281 ? -1.245 -9.785 -35.812 1.00 88.12 281 GLY A N 1
ATOM 2150 C CA . GLY A 1 281 ? -0.270 -9.750 -34.721 1.00 88.12 281 GLY A CA 1
ATOM 2151 C C . GLY A 1 281 ? 0.498 -8.432 -34.653 1.00 88.12 281 GLY A C 1
ATOM 2152 O O . GLY A 1 281 ? 0.635 -7.865 -33.573 1.00 88.12 281 GLY A O 1
ATOM 2153 N N . GLN A 1 282 ? 0.917 -7.904 -35.804 1.00 91.31 282 GLN A N 1
ATOM 2154 C CA . GLN A 1 282 ? 1.565 -6.599 -35.897 1.00 91.31 282 GLN A CA 1
ATOM 2155 C C . GLN A 1 282 ? 0.648 -5.465 -35.420 1.00 91.31 282 GLN A C 1
ATOM 2157 O O . GLN A 1 282 ? 1.058 -4.694 -34.558 1.00 91.31 282 GLN A O 1
ATOM 2162 N N . VAL A 1 283 ? -0.584 -5.371 -35.936 1.00 89.50 283 VAL A N 1
ATOM 2163 C CA . VAL A 1 283 ? -1.533 -4.309 -35.552 1.00 89.50 283 VAL A CA 1
ATOM 2164 C C . VAL A 1 283 ? -1.871 -4.389 -34.065 1.00 89.50 283 VAL A C 1
ATOM 2166 O O . VAL A 1 283 ? -1.909 -3.366 -33.395 1.00 89.50 283 VAL A O 1
ATOM 2169 N N . LEU A 1 284 ? -2.056 -5.589 -33.511 1.00 85.56 284 LEU A N 1
ATOM 2170 C CA . LEU A 1 284 ? -2.263 -5.752 -32.070 1.00 85.56 284 LEU A CA 1
ATOM 2171 C C . LEU A 1 284 ? -1.035 -5.313 -31.266 1.00 85.56 284 LEU A C 1
ATOM 2173 O O . LEU A 1 284 ? -1.189 -4.675 -30.232 1.00 85.56 284 LEU A O 1
ATOM 2177 N N . GLY A 1 285 ? 0.177 -5.600 -31.744 1.00 84.44 285 GLY A N 1
ATOM 2178 C CA . GLY A 1 285 ? 1.413 -5.094 -31.145 1.00 84.44 285 GLY A CA 1
ATOM 2179 C C . GLY A 1 285 ? 1.521 -3.569 -31.193 1.00 84.44 285 GLY A C 1
ATOM 2180 O O . GLY A 1 285 ? 1.925 -2.954 -30.210 1.00 84.44 285 GLY A O 1
ATOM 2181 N N . GLU A 1 286 ? 1.116 -2.967 -32.309 1.00 85.31 286 GLU A N 1
ATOM 2182 C CA . GLU A 1 286 ? 1.098 -1.521 -32.531 1.00 85.31 286 GLU A CA 1
ATOM 2183 C C . GLU A 1 286 ? 0.039 -0.796 -31.698 1.00 85.31 286 GLU A C 1
ATOM 2185 O O . GLU A 1 286 ? 0.323 0.288 -31.210 1.00 85.31 286 GLU A O 1
ATOM 2190 N N . VAL A 1 287 ? -1.151 -1.376 -31.528 1.00 81.50 287 VAL A N 1
ATOM 2191 C CA . VAL A 1 287 ? -2.281 -0.754 -30.818 1.00 81.50 287 VAL A CA 1
ATOM 2192 C C . VAL A 1 287 ? -2.224 -1.021 -29.319 1.00 81.50 287 VAL A C 1
ATOM 2194 O O . VAL A 1 287 ? -2.399 -0.104 -28.528 1.00 81.50 287 VAL A O 1
ATOM 2197 N N . LEU A 1 288 ? -2.002 -2.276 -28.918 1.00 80.00 288 LEU A N 1
ATOM 2198 C CA . LEU A 1 288 ? -2.043 -2.679 -27.511 1.00 80.00 288 LEU A CA 1
ATOM 2199 C C . LEU A 1 288 ? -0.679 -2.561 -26.841 1.00 80.00 288 LEU A C 1
ATOM 2201 O O . LEU A 1 288 ? -0.641 -2.392 -25.634 1.00 80.00 288 LEU A O 1
ATOM 2205 N N . GLY A 1 289 ? 0.423 -2.637 -27.595 1.00 76.38 289 GLY A N 1
ATOM 2206 C CA . GLY A 1 289 ? 1.748 -2.316 -27.078 1.00 76.38 289 GLY A CA 1
ATOM 2207 C C . GLY A 1 289 ? 2.403 -3.417 -26.236 1.00 76.38 289 GLY A C 1
ATOM 2208 O O . GLY A 1 289 ? 2.666 -3.242 -25.059 1.00 76.38 289 GLY A O 1
ATOM 2209 N N . GLY A 1 290 ? 2.719 -4.566 -26.836 1.00 81.00 290 GLY A N 1
ATOM 2210 C CA . GLY A 1 290 ? 3.392 -5.670 -26.135 1.00 81.00 290 GLY A CA 1
ATOM 2211 C C . GLY A 1 290 ? 4.867 -5.379 -25.802 1.00 81.00 290 GLY A C 1
ATOM 2212 O O . GLY A 1 290 ? 5.680 -5.453 -26.720 1.00 81.00 290 GLY A O 1
ATOM 2213 N N . ALA A 1 291 ? 5.256 -5.099 -24.552 1.00 72.31 291 ALA A N 1
ATOM 2214 C CA . ALA A 1 291 ? 6.632 -4.664 -24.222 1.00 72.31 291 ALA A CA 1
ATOM 2215 C C . ALA A 1 291 ? 7.726 -5.714 -24.535 1.00 72.31 291 ALA A C 1
ATOM 2217 O O . ALA A 1 291 ? 8.808 -5.384 -25.016 1.00 72.31 291 ALA A O 1
ATOM 2218 N N . GLU A 1 292 ? 7.440 -6.997 -24.307 1.00 76.38 292 GLU A N 1
ATOM 2219 C CA . GLU A 1 292 ? 8.325 -8.127 -24.626 1.00 76.38 292 GLU A CA 1
ATOM 2220 C C . GLU A 1 292 ? 7.936 -8.831 -25.937 1.00 76.38 292 GLU A C 1
ATOM 2222 O O . GLU A 1 292 ? 8.607 -9.781 -26.349 1.00 76.38 292 GLU A O 1
ATOM 2227 N N . GLY A 1 293 ? 6.866 -8.392 -26.604 1.00 82.75 293 GLY A N 1
ATOM 2228 C CA . GLY A 1 293 ? 6.426 -8.914 -27.897 1.00 82.75 293 GLY A CA 1
ATOM 2229 C C . GLY A 1 293 ? 5.014 -9.485 -27.958 1.00 82.75 293 GLY A C 1
ATOM 2230 O O . GLY A 1 293 ? 4.276 -9.548 -26.971 1.00 82.75 293 GLY A O 1
ATOM 2231 N N . VAL A 1 294 ? 4.655 -9.911 -29.168 1.00 90.38 294 VAL A N 1
ATOM 2232 C CA . VAL A 1 294 ? 3.427 -10.655 -29.458 1.00 90.38 294 VAL A CA 1
ATOM 2233 C C . VAL A 1 294 ? 3.799 -12.107 -29.690 1.00 90.38 294 VAL A C 1
ATOM 2235 O O . VAL A 1 294 ? 4.732 -12.419 -30.431 1.00 90.38 294 VAL A O 1
ATOM 2238 N N . TYR A 1 295 ? 3.059 -12.989 -29.046 1.00 91.50 295 TYR A N 1
ATOM 2239 C CA . TYR A 1 295 ? 3.302 -14.411 -28.962 1.00 91.50 295 TYR A CA 1
ATOM 2240 C C . TYR A 1 295 ? 2.079 -15.146 -29.485 1.00 91.50 295 TYR A C 1
ATOM 2242 O O . TYR A 1 295 ? 0.946 -14.712 -29.289 1.00 91.50 295 TYR A O 1
ATOM 2250 N N . ARG A 1 296 ? 2.286 -16.269 -30.155 1.00 88.56 296 ARG A N 1
ATOM 2251 C CA . ARG A 1 296 ? 1.222 -17.124 -30.669 1.00 88.56 296 ARG A CA 1
ATOM 2252 C C . ARG A 1 296 ? 1.321 -18.489 -30.014 1.00 88.56 296 ARG A C 1
ATOM 2254 O O . ARG A 1 296 ? 2.413 -19.038 -29.904 1.00 88.56 296 ARG A O 1
ATOM 2261 N N . LEU A 1 297 ? 0.174 -19.038 -29.624 1.00 83.31 297 LEU A N 1
ATOM 2262 C CA . LEU A 1 297 ? 0.089 -20.435 -29.209 1.00 83.31 297 LEU A CA 1
ATOM 2263 C C . LEU A 1 297 ? 0.134 -21.347 -30.441 1.00 83.31 297 LEU A C 1
ATOM 2265 O O . LEU A 1 297 ? -0.759 -21.271 -31.293 1.00 83.31 297 LEU A O 1
ATOM 2269 N N . ASP A 1 298 ? 1.127 -22.230 -30.514 1.00 71.56 298 ASP A N 1
ATOM 2270 C CA . ASP A 1 298 ? 1.202 -23.264 -31.547 1.00 71.56 298 ASP A CA 1
ATOM 2271 C C . ASP A 1 298 ? 0.363 -24.485 -31.146 1.00 71.56 298 ASP A C 1
ATOM 2273 O O . ASP A 1 298 ? 0.840 -25.495 -30.638 1.00 71.56 298 ASP A O 1
ATOM 2277 N N . VAL A 1 299 ? -0.950 -24.353 -31.331 1.00 67.00 299 VAL A N 1
ATOM 2278 C CA . VAL A 1 299 ? -1.943 -25.391 -31.009 1.00 67.00 299 VAL A CA 1
ATOM 2279 C C . VAL A 1 299 ? -2.592 -25.991 -32.263 1.00 67.00 299 VAL A C 1
ATOM 2281 O O . VAL A 1 299 ? -3.751 -26.414 -32.241 1.00 67.00 299 VAL A O 1
ATOM 2284 N N . GLY A 1 300 ? -1.877 -25.989 -33.395 1.00 62.56 300 GLY A N 1
ATOM 2285 C CA . GLY A 1 300 ? -2.319 -26.646 -34.634 1.00 62.56 300 GLY A CA 1
ATOM 2286 C C . GLY A 1 300 ? -3.602 -26.070 -35.255 1.00 62.56 300 GLY A C 1
ATOM 2287 O O . GLY A 1 300 ? -4.361 -26.794 -35.898 1.00 62.56 300 GLY A O 1
ATOM 2288 N N . GLY A 1 301 ? -3.892 -24.784 -35.024 1.00 59.88 301 GLY A N 1
ATOM 2289 C CA . GLY A 1 301 ? -5.014 -24.056 -35.639 1.00 59.88 301 GLY A CA 1
ATOM 2290 C C . GLY A 1 301 ? -6.412 -24.345 -35.070 1.00 59.88 301 GLY A C 1
ATOM 2291 O O . GLY A 1 301 ? -7.358 -23.643 -35.420 1.00 59.88 301 GLY A O 1
ATOM 2292 N N . ASN A 1 302 ? -6.562 -25.306 -34.152 1.00 66.19 302 ASN A N 1
ATOM 2293 C CA . ASN A 1 302 ? -7.858 -25.756 -33.622 1.00 66.19 302 ASN A CA 1
ATOM 2294 C C . ASN A 1 302 ? -8.018 -25.488 -32.115 1.00 66.19 302 ASN A C 1
ATOM 2296 O O . ASN A 1 302 ? -8.509 -26.336 -31.368 1.00 66.19 302 ASN A O 1
ATOM 2300 N N . ALA A 1 303 ? -7.635 -24.290 -31.661 1.00 65.56 303 ALA A N 1
ATOM 2301 C CA . ALA A 1 303 ? -7.650 -23.901 -30.244 1.00 65.56 303 ALA A CA 1
ATOM 2302 C C . ALA A 1 303 ? -9.002 -24.159 -29.542 1.00 65.56 303 ALA A C 1
ATOM 2304 O O . ALA A 1 303 ? -9.036 -24.577 -28.388 1.00 65.56 303 ALA A O 1
ATOM 2305 N N . CYS A 1 304 ? -10.121 -23.974 -30.252 1.00 60.84 304 CYS A N 1
ATOM 2306 C CA . CYS A 1 304 ? -11.461 -24.237 -29.720 1.00 60.84 304 CYS A CA 1
ATOM 2307 C C . CYS A 1 304 ? -11.705 -25.735 -29.451 1.00 60.84 304 CYS A C 1
ATOM 2309 O O . CYS A 1 304 ? -12.164 -26.105 -28.370 1.00 60.84 304 CYS A O 1
ATOM 2311 N N . ALA A 1 305 ? -11.334 -26.611 -30.393 1.00 67.06 305 ALA A N 1
ATOM 2312 C CA . ALA A 1 305 ? -11.448 -28.059 -30.215 1.00 67.06 305 ALA A CA 1
ATOM 2313 C C . ALA A 1 305 ? -10.510 -28.564 -29.107 1.00 67.06 305 ALA A C 1
ATOM 2315 O O . ALA A 1 305 ? -10.887 -29.425 -28.312 1.00 67.06 305 ALA A O 1
ATOM 2316 N N . LEU A 1 306 ? -9.314 -27.977 -29.014 1.00 70.94 306 LEU A N 1
ATOM 2317 C CA . LEU A 1 306 ? -8.343 -28.292 -27.974 1.00 70.94 306 LEU A CA 1
ATOM 2318 C C . LEU A 1 306 ? -8.845 -27.899 -26.576 1.00 70.94 306 LEU A C 1
ATOM 2320 O O . LEU A 1 306 ? -8.767 -28.706 -25.654 1.00 70.94 306 LEU A O 1
ATOM 2324 N N . GLY A 1 307 ? -9.447 -26.714 -26.428 1.00 71.06 307 GLY A N 1
ATOM 2325 C CA . GLY A 1 307 ? -10.084 -26.300 -25.174 1.00 71.06 307 GLY A CA 1
ATOM 2326 C C . GLY A 1 307 ? -11.203 -27.254 -24.738 1.00 71.06 307 GLY A C 1
ATOM 2327 O O . GLY A 1 307 ? -11.297 -27.607 -23.561 1.00 71.06 307 GLY A O 1
ATOM 2328 N N . GLY A 1 308 ? -12.001 -27.749 -25.692 1.00 70.88 308 GLY A N 1
ATOM 2329 C CA . GLY A 1 308 ? -12.999 -28.795 -25.446 1.00 70.88 308 GLY A CA 1
ATOM 2330 C C . GLY A 1 308 ? -12.381 -30.115 -24.970 1.00 70.88 308 GLY A C 1
ATOM 2331 O O . GLY A 1 308 ? -12.849 -30.700 -23.992 1.00 70.88 308 GLY A O 1
ATOM 2332 N N . ALA A 1 309 ? -11.290 -30.556 -25.602 1.00 79.75 309 ALA A N 1
ATOM 2333 C CA . ALA A 1 309 ? -10.555 -31.752 -25.192 1.00 79.75 309 ALA A CA 1
ATOM 2334 C C . ALA A 1 309 ? -9.957 -31.607 -23.780 1.00 79.75 309 ALA A C 1
ATOM 2336 O O . ALA A 1 309 ? -10.094 -32.514 -22.961 1.00 79.75 309 ALA A O 1
ATOM 2337 N N . TYR A 1 310 ? -9.378 -30.450 -23.448 1.00 82.62 310 TYR A N 1
ATOM 2338 C CA . TYR A 1 310 ? -8.870 -30.164 -22.103 1.00 82.62 310 TYR A CA 1
ATOM 2339 C C . TYR A 1 310 ? -9.974 -30.173 -21.050 1.00 82.62 310 TYR A C 1
ATOM 2341 O O . TYR A 1 310 ? -9.781 -30.710 -19.961 1.00 82.62 310 TYR A O 1
ATOM 2349 N N . LYS A 1 311 ? -11.160 -29.640 -21.363 1.00 76.69 311 LYS A N 1
ATOM 2350 C CA . LYS A 1 311 ? -12.307 -29.713 -20.448 1.00 76.69 311 LYS A CA 1
ATOM 2351 C C . LYS A 1 311 ? -12.771 -31.152 -20.226 1.00 76.69 311 LYS A C 1
ATOM 2353 O O . LYS A 1 311 ? -13.131 -31.484 -19.100 1.00 76.69 311 LYS A O 1
ATOM 2358 N N . ALA A 1 312 ? -12.718 -32.009 -21.246 1.00 79.75 312 ALA A N 1
ATOM 2359 C CA . ALA A 1 312 ? -13.018 -33.433 -21.102 1.00 79.75 312 ALA A CA 1
ATOM 2360 C C . ALA A 1 312 ? -11.977 -34.165 -20.235 1.00 79.75 312 ALA A C 1
ATOM 2362 O O . ALA A 1 312 ? -12.354 -34.965 -19.379 1.00 79.75 312 ALA A O 1
ATOM 2363 N N . VAL A 1 313 ? -10.686 -33.852 -20.404 1.00 89.06 313 VAL A N 1
ATOM 2364 C CA . VAL A 1 313 ? -9.606 -34.354 -19.537 1.00 89.06 313 VAL A CA 1
ATOM 2365 C C . VAL A 1 313 ? -9.845 -33.922 -18.093 1.00 89.06 313 VAL A C 1
ATOM 2367 O O . VAL A 1 313 ? -9.869 -34.767 -17.205 1.00 89.06 313 VAL A O 1
ATOM 2370 N N . TRP A 1 314 ? -10.116 -32.638 -17.853 1.00 88.12 314 TRP A N 1
ATOM 2371 C CA . TRP A 1 314 ? -10.411 -32.135 -16.512 1.00 88.12 314 TRP A CA 1
ATOM 2372 C C . TRP A 1 314 ? -11.648 -32.801 -15.897 1.00 88.12 314 TRP A C 1
ATOM 2374 O O . TRP A 1 314 ? -11.602 -33.251 -14.760 1.00 88.12 314 TRP A O 1
ATOM 2384 N N . ALA A 1 315 ? -12.743 -32.938 -16.646 1.00 82.12 315 ALA A N 1
ATOM 2385 C CA . ALA A 1 315 ? -13.951 -33.594 -16.148 1.00 82.12 315 ALA A CA 1
ATOM 2386 C C . ALA A 1 315 ? -13.722 -35.064 -15.748 1.00 82.12 315 ALA A C 1
ATOM 2388 O O . ALA A 1 315 ? -14.414 -35.564 -14.864 1.00 82.12 315 ALA A O 1
ATOM 2389 N N . ARG A 1 316 ? -12.769 -35.748 -16.396 1.00 93.44 316 ARG A N 1
ATOM 2390 C CA . ARG A 1 316 ? -12.460 -37.164 -16.164 1.00 93.44 316 ARG A CA 1
ATOM 2391 C C . ARG A 1 316 ? -11.384 -37.396 -15.104 1.00 93.44 316 ARG A C 1
ATOM 2393 O O . ARG A 1 316 ? -11.460 -38.388 -14.389 1.00 93.44 316 ARG A O 1
ATOM 2400 N N . GLU A 1 317 ? -10.364 -36.546 -15.064 1.00 93.00 317 GLU A N 1
ATOM 2401 C CA . GLU A 1 317 ? -9.119 -36.807 -14.331 1.00 93.00 317 GLU A CA 1
ATOM 2402 C C . GLU A 1 317 ? -8.915 -35.902 -13.115 1.00 93.00 317 GLU A C 1
ATOM 2404 O O . GLU A 1 317 ? -7.975 -36.141 -12.357 1.00 93.00 317 GLU A O 1
ATOM 2409 N N . ARG A 1 318 ? -9.770 -34.890 -12.907 1.00 94.94 318 ARG A N 1
ATOM 2410 C CA . ARG A 1 318 ? -9.652 -34.007 -11.741 1.00 94.94 318 ARG A CA 1
ATOM 2411 C C . ARG A 1 318 ? -9.838 -34.764 -10.432 1.00 94.94 318 ARG A C 1
ATOM 2413 O O . ARG A 1 318 ? -10.721 -35.618 -10.309 1.00 94.94 318 ARG A O 1
ATOM 2420 N N . LYS A 1 319 ? -9.055 -34.388 -9.428 1.00 94.62 319 LYS A N 1
ATOM 2421 C CA . LYS A 1 319 ? -9.298 -34.756 -8.030 1.00 94.62 319 LYS A CA 1
ATOM 2422 C C . LYS A 1 319 ? -10.490 -33.974 -7.473 1.00 94.62 319 LYS A C 1
ATOM 2424 O O . LYS A 1 319 ? -10.956 -32.997 -8.060 1.00 94.62 319 LYS A O 1
ATOM 2429 N N . GLU A 1 320 ? -11.000 -34.412 -6.327 1.00 92.50 320 GLU A N 1
ATOM 2430 C CA . GLU A 1 320 ? -12.051 -33.683 -5.619 1.00 92.50 320 GLU A CA 1
ATOM 2431 C C . GLU A 1 320 ? -11.569 -32.264 -5.277 1.00 92.50 320 GLU A C 1
ATOM 2433 O O . GLU A 1 320 ? -10.519 -32.092 -4.663 1.00 92.50 320 GLU A O 1
ATOM 2438 N N . GLY A 1 321 ? -12.309 -31.253 -5.741 1.00 90.94 321 GLY A N 1
ATOM 2439 C CA . GLY A 1 321 ? -11.964 -29.837 -5.572 1.00 90.94 321 GLY A CA 1
ATOM 2440 C C . GLY A 1 321 ? -10.939 -29.267 -6.563 1.00 90.94 321 GLY A C 1
ATOM 2441 O O . GLY A 1 321 ? -10.808 -28.050 -6.618 1.00 90.94 321 GLY A O 1
ATOM 2442 N N . GLU A 1 322 ? -10.267 -30.091 -7.377 1.00 93.25 322 GLU A N 1
ATOM 2443 C CA . GLU A 1 322 ? -9.230 -29.622 -8.310 1.00 93.25 322 GLU A CA 1
ATOM 2444 C C . GLU A 1 322 ? -9.840 -28.854 -9.492 1.00 93.25 322 GLU A C 1
ATOM 2446 O O . GLU A 1 322 ? -10.716 -29.333 -10.229 1.00 93.25 322 GLU A O 1
ATOM 2451 N N . THR A 1 323 ? -9.363 -27.630 -9.676 1.00 93.56 323 THR A N 1
ATOM 2452 C CA . THR A 1 323 ? -9.809 -26.694 -10.703 1.00 93.56 323 THR A CA 1
ATOM 2453 C C . THR A 1 323 ? -9.224 -27.037 -12.074 1.00 93.56 323 THR A C 1
ATOM 2455 O O . THR A 1 323 ? -8.313 -27.853 -12.227 1.00 93.56 323 THR A O 1
ATOM 2458 N N . PHE A 1 324 ? -9.795 -26.434 -13.119 1.00 84.19 324 PHE A N 1
ATOM 2459 C CA . PHE A 1 324 ? -9.323 -26.633 -14.489 1.00 84.19 324 PHE A CA 1
ATOM 2460 C C . PHE A 1 324 ? -7.884 -26.143 -14.669 1.00 84.19 324 PHE A C 1
ATOM 2462 O O . PHE A 1 324 ? -7.085 -26.824 -15.311 1.00 84.19 324 PHE A O 1
ATOM 2469 N N . ASP A 1 325 ? -7.567 -24.993 -14.076 1.00 86.75 325 ASP A N 1
ATOM 2470 C CA . ASP A 1 325 ? -6.263 -24.351 -14.210 1.00 86.75 325 ASP A CA 1
ATOM 2471 C C . ASP A 1 325 ? -5.174 -25.129 -13.467 1.00 86.75 325 ASP A C 1
ATOM 2473 O O . ASP A 1 325 ? -4.075 -25.269 -13.990 1.00 86.75 325 ASP A O 1
ATOM 2477 N N . GLU A 1 326 ? -5.483 -25.726 -12.312 1.00 87.56 326 GLU A N 1
ATOM 2478 C CA . GLU A 1 326 ? -4.542 -26.591 -11.587 1.00 87.56 326 GLU A CA 1
ATOM 2479 C C . GLU A 1 326 ? -4.169 -27.835 -12.406 1.00 87.56 326 GLU A C 1
ATOM 2481 O O . GLU A 1 326 ? -2.986 -28.120 -12.611 1.00 87.56 326 GLU A O 1
ATOM 2486 N N . LEU A 1 327 ? -5.165 -28.557 -12.935 1.00 88.31 327 LEU A N 1
ATOM 2487 C CA . LEU A 1 327 ? -4.919 -29.804 -13.662 1.00 88.31 327 LEU A CA 1
ATOM 2488 C C . LEU A 1 327 ? -4.236 -29.573 -15.017 1.00 88.31 327 LEU A C 1
ATOM 2490 O O . LEU A 1 327 ? -3.336 -30.329 -15.393 1.00 88.31 327 LEU A O 1
ATOM 2494 N N . ILE A 1 328 ? -4.687 -28.572 -15.779 1.00 87.12 328 ILE A N 1
ATOM 2495 C CA . ILE A 1 328 ? -4.141 -28.279 -17.111 1.00 87.12 328 ILE A CA 1
ATOM 2496 C C . ILE A 1 328 ? -2.830 -27.504 -16.999 1.00 87.12 328 ILE A C 1
ATOM 2498 O O . ILE A 1 328 ? -1.883 -27.826 -17.714 1.00 87.12 328 ILE A O 1
ATOM 2502 N N . GLY A 1 329 ? -2.733 -26.553 -16.067 1.00 83.62 329 GLY A N 1
ATOM 2503 C 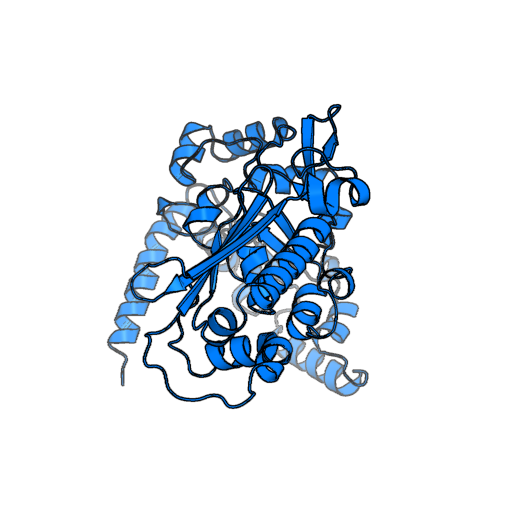CA . GLY A 1 329 ? -1.522 -25.776 -15.811 1.00 83.62 329 GLY A CA 1
ATOM 2504 C C . GLY A 1 329 ? -0.336 -26.653 -15.418 1.00 83.62 329 GLY A C 1
ATOM 2505 O O . GLY A 1 329 ? 0.754 -26.458 -15.944 1.00 83.62 329 GLY A O 1
ATOM 2506 N N . ALA A 1 330 ? -0.549 -27.702 -14.614 1.00 85.75 330 ALA A N 1
ATOM 2507 C CA . ALA A 1 330 ? 0.502 -28.666 -14.266 1.00 85.75 330 ALA A CA 1
ATOM 2508 C C . ALA A 1 330 ? 1.055 -29.465 -15.468 1.00 85.75 330 ALA A C 1
ATOM 2510 O O . ALA A 1 330 ? 2.126 -30.065 -15.374 1.00 85.75 330 ALA A O 1
ATOM 2511 N N . ARG A 1 331 ? 0.322 -29.511 -16.588 1.00 84.50 331 ARG A N 1
ATOM 2512 C CA . ARG A 1 331 ? 0.703 -30.217 -17.827 1.00 84.50 331 ARG A CA 1
ATOM 2513 C C . ARG A 1 331 ? 1.142 -29.259 -18.935 1.00 84.50 331 ARG A C 1
ATOM 2515 O O . ARG A 1 331 ? 1.607 -29.720 -19.976 1.00 84.50 331 ARG A O 1
ATOM 2522 N N . TRP A 1 332 ? 0.960 -27.956 -18.734 1.00 80.62 332 TRP A N 1
ATOM 2523 C CA . TRP A 1 332 ? 1.281 -26.931 -19.712 1.00 80.62 332 TRP A CA 1
ATOM 2524 C C . TRP A 1 332 ? 2.777 -26.626 -19.697 1.00 80.62 332 TRP A C 1
ATOM 2526 O O . TRP A 1 332 ? 3.384 -26.470 -18.640 1.00 80.62 332 TRP A O 1
ATOM 2536 N N . LYS A 1 333 ? 3.372 -26.515 -20.882 1.00 79.38 333 LYS A N 1
ATOM 2537 C CA . LYS A 1 333 ? 4.772 -26.136 -21.057 1.00 79.38 333 LYS A CA 1
ATOM 2538 C C . LYS A 1 333 ? 4.848 -24.977 -22.034 1.00 79.38 333 LYS A C 1
ATOM 2540 O O . LYS A 1 333 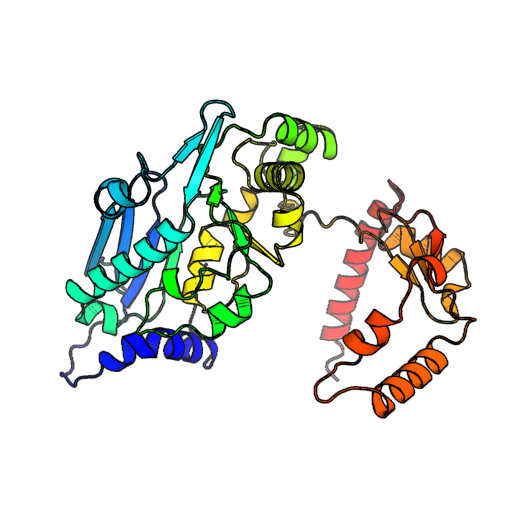? 4.644 -25.160 -23.230 1.00 79.38 333 LYS A O 1
ATOM 2545 N N . GLU A 1 334 ? 5.123 -23.790 -21.510 1.00 72.00 334 GLU A N 1
ATOM 2546 C CA . GLU A 1 334 ? 5.139 -22.551 -22.291 1.00 72.00 334 GLU A CA 1
ATOM 2547 C C . GLU A 1 334 ? 6.166 -22.606 -23.430 1.00 72.00 334 GLU A C 1
ATOM 2549 O O . GLU A 1 334 ? 5.811 -22.353 -24.578 1.00 72.00 334 GLU A O 1
ATOM 2554 N N . ASP A 1 335 ? 7.391 -23.048 -23.136 1.00 74.25 335 ASP A N 1
ATOM 2555 C CA . ASP A 1 335 ? 8.501 -23.097 -24.100 1.00 74.25 335 ASP A CA 1
ATOM 2556 C C . ASP A 1 335 ? 8.255 -24.046 -25.288 1.00 74.25 335 ASP A C 1
ATOM 2558 O O . ASP A 1 335 ? 8.892 -23.914 -26.330 1.00 74.25 335 ASP A O 1
ATOM 2562 N N . GLU A 1 336 ? 7.341 -25.013 -25.143 1.00 74.62 336 GLU A N 1
ATOM 2563 C CA . GLU A 1 336 ? 6.980 -25.972 -26.198 1.00 74.62 336 GLU A CA 1
ATOM 2564 C C . GLU A 1 336 ? 5.731 -25.537 -26.988 1.00 74.62 336 GLU A C 1
ATOM 2566 O O . GLU A 1 336 ? 5.467 -26.087 -28.055 1.00 74.62 336 GLU A O 1
ATOM 2571 N N . ALA A 1 337 ? 4.953 -24.576 -26.477 1.00 74.69 337 ALA A N 1
ATOM 2572 C CA . ALA A 1 337 ? 3.622 -24.242 -26.992 1.00 74.69 337 ALA A CA 1
ATOM 2573 C C . ALA A 1 337 ? 3.472 -22.783 -27.445 1.00 74.69 337 ALA A C 1
ATOM 2575 O O . ALA A 1 337 ? 2.408 -22.405 -27.943 1.00 74.69 337 ALA A O 1
ATOM 2576 N N . VAL A 1 338 ? 4.499 -21.952 -27.260 1.00 85.19 338 VAL A N 1
ATOM 2577 C CA . VAL A 1 338 ? 4.447 -20.511 -27.513 1.00 85.19 338 VAL A CA 1
ATOM 2578 C C . VAL A 1 338 ? 5.608 -20.071 -28.400 1.00 85.19 338 VAL A C 1
ATOM 2580 O O . VAL A 1 338 ? 6.772 -20.311 -28.101 1.00 85.19 338 VAL A O 1
ATOM 2583 N N . GLU A 1 339 ? 5.288 -19.335 -29.461 1.00 88.56 339 GLU A N 1
ATOM 2584 C CA . GLU A 1 339 ? 6.259 -18.735 -30.376 1.00 88.56 339 GLU A CA 1
ATOM 2585 C C . GLU A 1 339 ? 6.127 -17.206 -30.361 1.00 88.56 339 GLU A C 1
ATOM 2587 O O . GLU A 1 339 ? 5.019 -16.678 -30.469 1.00 88.56 339 GLU A O 1
ATOM 2592 N N . ARG A 1 340 ? 7.241 -16.466 -30.275 1.00 90.62 340 ARG A N 1
ATOM 2593 C CA . ARG A 1 340 ? 7.225 -15.009 -30.486 1.00 90.62 340 ARG A CA 1
ATOM 2594 C C . ARG A 1 340 ? 7.071 -14.711 -31.978 1.00 90.62 340 ARG A C 1
ATOM 2596 O O . ARG A 1 340 ? 7.944 -15.057 -32.765 1.00 90.62 340 ARG A O 1
ATOM 2603 N N . VAL A 1 341 ? 5.996 -14.021 -32.346 1.00 92.62 341 VAL A N 1
ATOM 2604 C CA . VAL A 1 341 ? 5.632 -13.726 -33.743 1.00 92.62 341 VAL A CA 1
ATOM 2605 C C . VAL A 1 341 ? 5.760 -12.250 -34.121 1.00 92.62 341 VAL A C 1
ATOM 2607 O O . VAL A 1 341 ? 5.811 -11.940 -35.306 1.00 92.62 341 VAL A O 1
ATOM 2610 N N . ASP A 1 342 ? 5.834 -11.337 -33.146 1.00 93.62 342 ASP A N 1
ATOM 2611 C CA . ASP A 1 342 ? 6.092 -9.913 -33.394 1.00 93.62 342 ASP A CA 1
ATOM 2612 C C . ASP A 1 342 ? 6.851 -9.253 -32.228 1.00 93.62 342 ASP A C 1
ATOM 2614 O O . ASP A 1 342 ? 6.909 -9.768 -31.102 1.00 93.62 342 ASP A O 1
ATOM 2618 N N . ILE A 1 343 ? 7.449 -8.089 -32.494 1.00 87.69 343 ILE A N 1
ATOM 2619 C CA . ILE A 1 343 ? 8.170 -7.304 -31.487 1.00 87.69 343 ILE A CA 1
ATOM 2620 C C . ILE A 1 343 ? 7.250 -6.592 -30.494 1.00 87.69 343 ILE A C 1
ATOM 2622 O O . ILE A 1 343 ? 7.720 -6.291 -29.402 1.00 87.69 343 ILE A O 1
ATOM 2626 N N . GLY A 1 344 ? 5.970 -6.396 -30.834 1.00 89.88 344 GLY A N 1
ATOM 2627 C CA . GLY A 1 344 ? 4.987 -5.723 -29.992 1.00 89.88 344 GLY A CA 1
ATOM 2628 C C . GLY A 1 344 ? 5.107 -4.205 -30.074 1.00 89.88 344 GLY A C 1
ATOM 2629 O O . GLY A 1 344 ? 4.847 -3.624 -31.131 1.00 89.88 344 GLY A O 1
ATOM 2630 N N . TYR A 1 345 ? 5.481 -3.577 -28.960 1.00 82.25 345 TYR A N 1
ATOM 2631 C CA . TYR A 1 345 ? 5.560 -2.123 -28.837 1.00 82.25 345 TYR A CA 1
ATOM 2632 C C . TYR A 1 345 ? 6.462 -1.493 -29.909 1.00 82.25 345 TYR A C 1
ATOM 2634 O O . TYR A 1 345 ? 7.595 -1.918 -30.149 1.00 82.25 345 TYR A O 1
ATOM 2642 N N . ARG A 1 346 ? 5.952 -0.428 -30.535 1.00 82.38 346 ARG A N 1
ATOM 2643 C CA . ARG A 1 346 ? 6.676 0.395 -31.505 1.00 82.38 346 ARG A CA 1
ATOM 2644 C C . ARG A 1 346 ? 6.532 1.864 -31.133 1.00 82.38 346 ARG A C 1
ATOM 2646 O O . ARG A 1 346 ? 5.467 2.455 -31.322 1.00 82.38 346 ARG A O 1
ATOM 2653 N N . LYS A 1 347 ? 7.635 2.451 -30.668 1.00 77.44 347 LYS A N 1
ATOM 2654 C CA . LYS A 1 347 ? 7.720 3.872 -30.315 1.00 77.44 347 LYS A CA 1
ATOM 2655 C C . LYS A 1 347 ? 7.260 4.763 -31.472 1.00 77.44 347 LYS A C 1
ATOM 2657 O O . LYS A 1 347 ? 7.704 4.609 -32.609 1.00 77.44 347 LYS A O 1
ATOM 2662 N N . GLY A 1 348 ? 6.377 5.701 -31.170 1.00 78.62 348 GLY A N 1
ATOM 2663 C CA . GLY A 1 348 ? 5.736 6.633 -32.092 1.00 78.62 348 GLY A CA 1
ATOM 2664 C C . GLY A 1 348 ? 4.534 6.066 -32.858 1.00 78.62 348 GLY A C 1
ATOM 2665 O O . GLY A 1 348 ? 3.766 6.842 -33.422 1.00 78.62 348 GLY A O 1
ATOM 2666 N N . ILE A 1 349 ? 4.353 4.743 -32.942 1.00 82.38 349 ILE A N 1
ATOM 2667 C CA . ILE A 1 349 ? 3.150 4.136 -33.544 1.00 82.38 349 ILE A CA 1
ATOM 2668 C C . ILE A 1 349 ? 2.101 3.879 -32.462 1.00 82.38 349 ILE A C 1
ATOM 2670 O O . ILE A 1 349 ? 0.950 4.260 -32.656 1.00 82.38 349 ILE A O 1
ATOM 2674 N N . PHE A 1 350 ? 2.509 3.306 -31.328 1.00 79.62 350 PHE A N 1
ATOM 2675 C CA . PHE A 1 350 ? 1.624 3.047 -30.193 1.00 79.62 350 PHE A CA 1
ATOM 2676 C C . PHE A 1 350 ? 0.942 4.319 -29.689 1.00 79.62 350 PHE A C 1
ATOM 2678 O O . PHE A 1 350 ? -0.277 4.366 -29.569 1.00 79.62 350 PHE A O 1
ATOM 2685 N N . GLU A 1 351 ? 1.712 5.388 -29.513 1.00 78.94 351 GLU A N 1
ATOM 2686 C CA . GLU A 1 351 ? 1.218 6.672 -29.023 1.00 78.94 351 GLU A CA 1
ATOM 2687 C C . GLU A 1 351 ? 0.192 7.286 -29.991 1.00 78.94 351 GLU A C 1
ATOM 2689 O O . GLU A 1 351 ? -0.823 7.820 -29.557 1.00 78.94 351 GLU A O 1
ATOM 2694 N N . ARG A 1 352 ? 0.395 7.125 -31.310 1.00 78.12 352 ARG A N 1
ATOM 2695 C CA . ARG A 1 352 ? -0.569 7.577 -32.330 1.00 78.12 352 ARG A CA 1
ATOM 2696 C C . ARG A 1 352 ? -1.878 6.794 -32.299 1.00 78.12 352 ARG A C 1
ATOM 2698 O O . ARG A 1 352 ? -2.926 7.374 -32.560 1.00 78.12 352 ARG A O 1
ATOM 2705 N N . TYR A 1 353 ? -1.834 5.489 -32.030 1.00 79.12 353 TYR A N 1
ATOM 2706 C CA . TYR A 1 353 ? -3.059 4.710 -31.851 1.00 79.12 353 TYR A CA 1
ATOM 2707 C C . TYR A 1 353 ? -3.753 5.050 -30.531 1.00 79.12 353 TYR A C 1
ATOM 2709 O O . TYR A 1 353 ? -4.977 5.143 -30.531 1.00 79.12 353 TYR A O 1
ATOM 2717 N N . GLY A 1 354 ? -3.002 5.306 -29.455 1.00 71.81 354 GLY A N 1
ATOM 2718 C CA . GLY A 1 354 ? -3.541 5.743 -28.163 1.00 71.81 354 GLY A CA 1
ATOM 2719 C C . GLY A 1 354 ? -4.456 6.964 -28.284 1.00 71.81 354 GLY A C 1
ATOM 2720 O O . GLY A 1 354 ? -5.598 6.909 -27.841 1.00 71.81 354 GLY A O 1
ATOM 2721 N N . GLU A 1 355 ? -4.023 8.003 -29.010 1.00 74.31 355 GLU A N 1
ATOM 2722 C CA . GLU A 1 355 ? -4.840 9.205 -29.278 1.00 74.31 355 GLU A CA 1
ATOM 2723 C C . GLU A 1 355 ? -6.194 8.894 -29.952 1.00 74.31 355 GLU A C 1
ATOM 2725 O O . GLU A 1 355 ? -7.171 9.629 -29.801 1.00 74.31 355 GLU A O 1
ATOM 2730 N N . VAL A 1 356 ? -6.264 7.805 -30.721 1.00 77.81 356 VAL A N 1
ATOM 2731 C CA . VAL A 1 356 ? -7.460 7.399 -31.468 1.00 77.81 356 VAL A CA 1
ATOM 2732 C C . VAL A 1 356 ? -8.350 6.461 -30.648 1.00 77.81 356 VAL A C 1
ATOM 2734 O O . VAL A 1 356 ? -9.574 6.514 -30.785 1.00 77.81 356 VAL A O 1
ATOM 2737 N N . VAL A 1 357 ? -7.771 5.611 -29.795 1.00 73.62 357 VAL A N 1
ATOM 2738 C CA . VAL A 1 357 ? -8.511 4.647 -28.960 1.00 73.62 357 VAL A CA 1
ATOM 2739 C C . VAL A 1 357 ? -9.496 5.362 -28.031 1.00 73.62 357 VAL A C 1
ATOM 2741 O O . VAL A 1 357 ? -10.647 4.934 -27.943 1.00 73.62 357 VAL A O 1
ATOM 2744 N N . ASP A 1 358 ? -9.112 6.502 -27.456 1.00 72.19 358 ASP A N 1
ATOM 2745 C CA . ASP A 1 358 ? -9.997 7.318 -26.611 1.00 72.19 358 ASP A CA 1
ATOM 2746 C C . ASP A 1 358 ? -11.252 7.787 -27.367 1.00 72.19 358 ASP A C 1
ATOM 2748 O O . ASP A 1 358 ? -12.364 7.790 -26.835 1.00 72.19 358 ASP A O 1
ATOM 2752 N N . SER A 1 359 ? -11.101 8.116 -28.654 1.00 79.94 359 SER A N 1
ATOM 2753 C CA . SER A 1 359 ? -12.227 8.506 -29.512 1.00 79.94 359 SER A CA 1
ATOM 2754 C C . SER A 1 359 ? -13.179 7.332 -29.782 1.00 79.94 359 SER A C 1
ATOM 2756 O O . SER A 1 359 ? -14.395 7.525 -29.875 1.00 79.94 359 SER A O 1
ATOM 2758 N N . PHE A 1 360 ? -12.653 6.107 -29.901 1.00 74.94 360 PHE A N 1
ATOM 2759 C CA . PHE A 1 360 ? -13.471 4.897 -30.034 1.00 74.94 360 PHE A CA 1
ATOM 2760 C C . PHE A 1 360 ? -14.211 4.563 -28.738 1.00 74.94 360 PHE A C 1
ATOM 2762 O O . PHE A 1 360 ? -15.390 4.211 -28.798 1.00 74.94 360 PHE A O 1
ATOM 2769 N N . GLU A 1 361 ? -13.565 4.723 -27.583 1.00 76.62 361 GLU A N 1
ATOM 2770 C CA . GLU A 1 361 ? -14.203 4.530 -26.279 1.00 76.62 361 GLU A CA 1
ATOM 2771 C C . GLU A 1 361 ? -15.329 5.557 -26.057 1.00 76.62 361 GLU A C 1
ATOM 2773 O O . GLU A 1 361 ? -16.430 5.214 -25.618 1.00 76.62 361 GLU A O 1
ATOM 2778 N N . GLU A 1 362 ? -15.105 6.821 -26.428 1.00 82.88 362 GLU A N 1
ATOM 2779 C CA . GLU A 1 362 ? -16.144 7.851 -26.383 1.00 82.88 362 GLU A CA 1
ATOM 2780 C C . GLU A 1 362 ? -17.321 7.511 -27.313 1.00 82.88 362 GLU A C 1
ATOM 2782 O O . GLU A 1 362 ? -18.489 7.629 -26.922 1.00 82.88 362 GLU A O 1
ATOM 2787 N N . MET A 1 363 ? -17.038 7.059 -28.537 1.00 85.25 363 MET A N 1
ATOM 2788 C CA . MET A 1 363 ? -18.063 6.605 -29.476 1.00 85.25 363 MET A CA 1
ATOM 2789 C C . MET A 1 363 ? -18.862 5.426 -28.909 1.00 85.25 363 MET A C 1
ATOM 2791 O O . MET A 1 363 ? -20.091 5.447 -28.985 1.00 85.25 363 MET A O 1
ATOM 2795 N N . GLU A 1 364 ? -18.205 4.426 -28.320 1.00 82.81 364 GLU A N 1
ATOM 2796 C CA . GLU A 1 364 ? -18.864 3.280 -27.688 1.00 82.81 364 GLU A CA 1
ATOM 2797 C C . GLU A 1 364 ? -19.779 3.734 -26.547 1.00 82.81 364 GLU A C 1
ATOM 2799 O O . GLU A 1 364 ? -20.962 3.386 -26.532 1.00 82.81 364 GLU A O 1
ATOM 2804 N N . LYS A 1 365 ? -19.288 4.597 -25.648 1.00 83.69 365 LYS A N 1
ATOM 2805 C CA . LYS A 1 365 ? -20.090 5.188 -24.565 1.00 83.69 365 LYS A CA 1
ATOM 2806 C C . LYS A 1 365 ? -21.332 5.898 -25.110 1.00 83.69 365 LYS A C 1
ATOM 2808 O O . LYS A 1 365 ? -22.425 5.721 -24.571 1.00 83.69 365 LYS A O 1
ATOM 2813 N N . ARG A 1 366 ? -21.199 6.662 -26.200 1.00 87.06 366 ARG A N 1
ATOM 2814 C CA . ARG A 1 366 ? -22.330 7.335 -26.866 1.00 87.06 366 ARG A CA 1
ATOM 2815 C C . ARG A 1 366 ? -23.307 6.337 -27.493 1.00 87.06 366 ARG A C 1
ATOM 2817 O O . ARG A 1 366 ? -24.514 6.493 -27.326 1.00 87.06 366 ARG A O 1
ATOM 2824 N N . ILE A 1 367 ? -22.818 5.299 -28.173 1.00 83.50 367 ILE A N 1
ATOM 2825 C CA . ILE A 1 367 ? -23.664 4.247 -28.758 1.00 83.50 367 ILE A CA 1
ATOM 2826 C C . ILE A 1 367 ? -24.441 3.523 -27.659 1.00 83.50 367 ILE A C 1
ATOM 2828 O O . ILE A 1 367 ? -25.650 3.375 -27.787 1.00 83.50 367 ILE A O 1
ATOM 2832 N N . LEU A 1 368 ? -23.795 3.138 -26.557 1.00 79.44 368 LEU A N 1
ATOM 2833 C CA . LEU A 1 368 ? -24.436 2.448 -25.432 1.00 79.44 368 LEU A CA 1
ATOM 2834 C C . LEU A 1 368 ? -25.494 3.309 -24.725 1.00 79.44 368 LEU A C 1
ATOM 2836 O O . LEU A 1 368 ? -26.481 2.783 -24.214 1.00 79.44 368 LEU A O 1
ATOM 2840 N N . GLN A 1 369 ? -25.339 4.636 -24.726 1.00 80.50 369 GLN A N 1
ATOM 2841 C CA . GLN A 1 369 ? -26.362 5.557 -24.220 1.00 80.50 369 GLN A CA 1
ATOM 2842 C C . GLN A 1 369 ? -27.604 5.618 -25.120 1.00 80.50 369 GLN A C 1
ATOM 2844 O O . GLN A 1 369 ? -28.718 5.745 -24.610 1.00 80.50 369 GLN A O 1
ATOM 2849 N N . VAL A 1 370 ? -27.419 5.520 -26.440 1.00 77.31 370 VAL A N 1
ATOM 2850 C CA . VAL A 1 370 ? -28.504 5.527 -27.439 1.00 77.31 370 VAL A CA 1
ATOM 2851 C C . VAL A 1 370 ? -29.127 4.135 -27.601 1.00 77.31 370 VAL A C 1
ATOM 2853 O O . VAL A 1 370 ? -30.316 4.021 -27.878 1.00 77.31 370 VAL A O 1
ATOM 2856 N N . ALA A 1 371 ? -28.358 3.073 -27.360 1.00 64.88 371 ALA A N 1
ATOM 2857 C CA . ALA A 1 371 ? -28.770 1.676 -27.462 1.00 64.88 371 ALA A CA 1
ATOM 2858 C C . ALA A 1 371 ? -29.582 1.175 -26.252 1.00 64.88 371 ALA A C 1
ATOM 2860 O O . ALA A 1 371 ? -29.700 -0.032 -26.057 1.00 64.88 371 ALA A O 1
ATOM 2861 N N . LYS A 1 372 ? -30.186 2.077 -25.462 1.00 56.00 372 LYS A N 1
ATOM 2862 C CA . LYS A 1 372 ? -31.284 1.727 -24.548 1.00 56.00 372 LYS A CA 1
ATOM 2863 C C . LYS A 1 372 ? -32.539 1.363 -25.360 1.00 56.00 372 LYS A C 1
ATOM 2865 O O . LYS A 1 372 ? -33.489 2.139 -25.394 1.00 56.00 372 LYS A O 1
ATOM 2870 N N . ASN A 1 373 ? -32.514 0.200 -26.008 1.00 48.81 373 ASN A N 1
ATOM 2871 C CA . ASN A 1 373 ? -33.684 -0.516 -26.515 1.00 48.81 373 ASN A CA 1
ATOM 2872 C C . ASN A 1 373 ? -33.808 -1.845 -25.781 1.00 48.81 373 ASN A C 1
ATOM 2874 O O . ASN A 1 373 ? -32.799 -2.586 -25.762 1.00 48.81 373 ASN A O 1
#